Protein AF-0000000069990993 (afdb_homodimer)

Organism: NCBI:txid53407

InterPro domains:
  IPR009739 Lysozyme inhibitor LprI-like, N-terminal [PF07007] (26-127)

Radius of gyration: 29.16 Å; Cα contacts (8 Å, |Δi|>4): 240; chains: 2; bounding box: 141×64×55 Å

Structure (mmCIF, N/CA/C/O backbone):
data_AF-0000000069990993-model_v1
#
loop_
_entity.id
_entity.type
_entity.pdbx_description
1 polymer 'Lysozyme inhibitor LprI-like N-terminal domain-containing protein'
#
loop_
_atom_site.group_PDB
_atom_site.id
_atom_site.type_symbol
_atom_site.label_atom_id
_atom_site.label_alt_id
_atom_site.label_comp_id
_atom_site.label_asym_id
_atom_site.label_entity_id
_atom_site.label_seq_id
_atom_site.pdbx_PDB_ins_code
_atom_site.Cartn_x
_atom_site.Cartn_y
_atom_site.Cartn_z
_atom_site.occupancy
_atom_site.B_iso_or_equiv
_atom_site.auth_seq_id
_atom_site.auth_comp_id
_atom_site.auth_asym_id
_atom_site.auth_atom_id
_atom_site.pdbx_PDB_model_num
ATOM 1 N N . MET A 1 1 ? -77.688 -7.402 -25.281 1 32 1 MET A N 1
ATOM 2 C CA . MET A 1 1 ? -76.188 -7.5 -25.375 1 32 1 MET A CA 1
ATOM 3 C C . MET A 1 1 ? -75.562 -6.191 -24.953 1 32 1 MET A C 1
ATOM 5 O O . MET A 1 1 ? -75.438 -5.266 -25.766 1 32 1 MET A O 1
ATOM 9 N N . LYS A 1 2 ? -76 -5.684 -23.734 1 43.09 2 LYS A N 1
ATOM 10 C CA . LYS A 1 2 ? -75.5 -4.457 -23.109 1 43.09 2 LYS A CA 1
ATOM 11 C C . LYS A 1 2 ? -74 -4.48 -22.953 1 43.09 2 LYS A C 1
ATOM 13 O O . LYS A 1 2 ? -73.438 -5.453 -22.438 1 43.09 2 LYS A O 1
ATOM 18 N N . SER A 1 3 ? -73.25 -3.791 -23.844 1 41.78 3 SER A N 1
ATOM 19 C CA . SER A 1 3 ? -71.812 -3.607 -23.906 1 41.78 3 SER A CA 1
ATOM 20 C C . SER A 1 3 ? -71.25 -3.043 -22.594 1 41.78 3 SER A C 1
ATOM 22 O O . SER A 1 3 ? -71.688 -1.97 -22.156 1 41.78 3 SER A O 1
ATOM 24 N N . ILE A 1 4 ? -71 -3.895 -21.656 1 50.47 4 ILE A N 1
ATOM 25 C CA . ILE A 1 4 ? -70.312 -3.561 -20.422 1 50.47 4 ILE A CA 1
ATOM 26 C C . ILE A 1 4 ? -68.938 -2.961 -20.75 1 50.47 4 ILE A C 1
ATOM 28 O O . ILE A 1 4 ? -68.125 -3.609 -21.391 1 50.47 4 ILE A O 1
ATOM 32 N N . PHE A 1 5 ? -68.875 -1.659 -21 1 43.75 5 PHE A N 1
ATOM 33 C CA . PHE A 1 5 ? -67.562 -0.959 -21.125 1 43.75 5 PHE A CA 1
ATOM 34 C C . PHE A 1 5 ? -66.75 -1.102 -19.844 1 43.75 5 PHE A C 1
ATOM 36 O O . PHE A 1 5 ? -67.188 -0.671 -18.781 1 43.75 5 PHE A O 1
ATOM 43 N N . LEU A 1 6 ? -65.938 -2.146 -19.781 1 48.25 6 LEU A N 1
ATOM 44 C CA . LEU A 1 6 ? -65 -2.357 -18.719 1 48.25 6 LEU A CA 1
ATOM 45 C C . LEU A 1 6 ? -63.938 -1.24 -18.719 1 48.25 6 LEU A C 1
ATOM 47 O O . LEU A 1 6 ? -63.188 -1.069 -19.688 1 48.25 6 LEU A O 1
ATOM 51 N N . ALA A 1 7 ? -64.188 -0.148 -18.062 1 46.59 7 ALA A N 1
ATOM 52 C CA . ALA A 1 7 ? -63.219 0.895 -17.844 1 46.59 7 ALA A CA 1
ATOM 53 C C . ALA A 1 7 ? -62 0.341 -17.094 1 46.59 7 ALA A C 1
ATOM 55 O O . ALA A 1 7 ? -62.125 -0.115 -15.961 1 46.59 7 ALA A O 1
ATOM 56 N N . LEU A 1 8 ? -61.031 -0.194 -17.891 1 45.34 8 LEU A N 1
ATOM 57 C CA . LEU A 1 8 ? -59.719 -0.556 -17.359 1 45.34 8 LEU A CA 1
ATOM 58 C C . LEU A 1 8 ? -59.031 0.65 -16.719 1 45.34 8 LEU A C 1
ATOM 60 O O . LEU A 1 8 ? -58.719 1.626 -17.406 1 45.34 8 LEU A O 1
ATOM 64 N N . ALA A 1 9 ? -59.312 0.939 -15.445 1 48.34 9 ALA A N 1
ATOM 65 C CA . ALA A 1 9 ? -58.594 1.945 -14.68 1 48.34 9 ALA A CA 1
ATOM 66 C C . ALA A 1 9 ? -57.094 1.635 -14.656 1 48.34 9 ALA A C 1
ATOM 68 O O . ALA A 1 9 ? -56.656 0.602 -14.133 1 48.34 9 ALA A O 1
ATOM 69 N N . LEU A 1 10 ? -56.344 2.139 -15.641 1 46.56 10 LEU A N 1
ATOM 70 C CA . LEU A 1 10 ? -54.875 2.107 -15.633 1 46.56 10 LEU A CA 1
ATOM 71 C C . LEU A 1 10 ? -54.344 2.768 -14.375 1 46.56 10 LEU A C 1
ATOM 73 O O . LEU A 1 10 ? -54.469 3.982 -14.195 1 46.56 10 LEU A O 1
ATOM 77 N N . VAL A 1 11 ? -54.188 2.029 -13.242 1 49.88 11 VAL A N 1
ATOM 78 C CA . VAL A 1 11 ? -53.5 2.51 -12.055 1 49.88 11 VAL A CA 1
ATOM 79 C C . VAL A 1 11 ? -52.031 2.807 -12.398 1 49.88 11 VAL A C 1
ATOM 81 O O . VAL A 1 11 ? -51.281 1.903 -12.773 1 49.88 11 VAL A O 1
ATOM 84 N N . SER A 1 12 ? -51.75 4.039 -12.844 1 48.25 12 SER A N 1
ATOM 85 C CA . SER A 1 12 ? -50.375 4.496 -12.969 1 48.25 12 SER A CA 1
ATOM 86 C C . SER A 1 12 ? -49.625 4.34 -11.656 1 48.25 12 SER A C 1
ATOM 88 O O . SER A 1 12 ? -50 4.906 -10.641 1 48.25 12 SER A O 1
ATOM 90 N N . VAL A 1 13 ? -49 3.213 -11.297 1 51.97 13 VAL A N 1
ATOM 91 C CA . VAL A 1 13 ? -48.031 3.08 -10.227 1 51.97 13 VAL A CA 1
ATOM 92 C C . VAL A 1 13 ? -46.875 4.074 -10.43 1 51.97 13 VAL A C 1
ATOM 94 O O . VAL A 1 13 ? -46.125 3.949 -11.383 1 51.97 13 VAL A O 1
ATOM 97 N N . GLY A 1 14 ? -47.094 5.305 -10.125 1 41.53 14 GLY A N 1
ATOM 98 C CA . GLY A 1 14 ? -45.938 6.176 -10.062 1 41.53 14 GLY A CA 1
ATOM 99 C C . GLY A 1 14 ? -44.812 5.605 -9.234 1 41.53 14 GLY A C 1
ATOM 100 O O . GLY A 1 14 ? -44.938 5.426 -8.023 1 41.53 14 GLY A O 1
ATOM 101 N N . VAL A 1 15 ? -44 4.695 -9.766 1 48.81 15 VAL A N 1
ATOM 102 C CA . VAL A 1 15 ? -42.719 4.391 -9.125 1 48.81 15 VAL A CA 1
ATOM 103 C C . VAL A 1 15 ? -42.031 5.688 -8.711 1 48.81 15 VAL A C 1
ATOM 105 O O . VAL A 1 15 ? -41.656 6.496 -9.562 1 48.81 15 VAL A O 1
ATOM 108 N N . HIS A 1 16 ? -42.406 6.328 -7.691 1 44.97 16 HIS A N 1
ATOM 109 C CA . HIS A 1 16 ? -41.5 7.305 -7.113 1 44.97 16 HIS A CA 1
ATOM 110 C C . HIS A 1 16 ? -40.062 6.75 -7.039 1 44.97 16 HIS A C 1
ATOM 112 O O . HIS A 1 16 ? -39.812 5.809 -6.285 1 44.97 16 HIS A O 1
ATOM 118 N N . ALA A 1 17 ? -39.406 6.703 -8.086 1 41.16 17 ALA A N 1
ATOM 119 C CA . ALA A 1 17 ? -37.969 6.586 -7.848 1 41.16 17 ALA A CA 1
ATOM 120 C C . ALA A 1 17 ? -37.531 7.504 -6.711 1 41.16 17 ALA A C 1
ATOM 122 O O . ALA A 1 17 ? -37.656 8.727 -6.805 1 41.16 17 ALA A O 1
ATOM 123 N N . ALA A 1 18 ? -37.625 7.121 -5.496 1 41.78 18 ALA A N 1
ATOM 124 C CA . ALA A 1 18 ? -36.844 7.867 -4.527 1 41.78 18 ALA A CA 1
ATOM 125 C C . ALA A 1 18 ? -35.5 8.312 -5.141 1 41.78 18 ALA A C 1
ATOM 127 O O . ALA A 1 18 ? -34.75 7.488 -5.656 1 41.78 18 ALA A O 1
ATOM 128 N N . GLU A 1 19 ? -35.5 9.32 -5.867 1 41.31 19 GLU A N 1
ATOM 129 C CA . GLU A 1 19 ? -34.156 9.844 -6.043 1 41.31 19 GLU A CA 1
ATOM 130 C C . GLU A 1 19 ? -33.312 9.641 -4.789 1 41.31 19 GLU A C 1
ATOM 132 O O . GLU A 1 19 ? -33.656 10.125 -3.709 1 41.31 19 GLU A O 1
ATOM 137 N N . ASP A 1 20 ? -32.938 8.5 -4.449 1 42.41 20 ASP A N 1
ATOM 138 C CA . ASP A 1 20 ? -31.875 8.469 -3.451 1 42.41 20 ASP A CA 1
ATOM 139 C C . ASP A 1 20 ? -31.016 9.727 -3.514 1 42.41 20 ASP A C 1
ATOM 141 O O . ASP A 1 20 ? -30.109 9.828 -4.332 1 42.41 20 ASP A O 1
ATOM 145 N N . THR A 1 21 ? -31.562 10.859 -3.666 1 47.66 21 THR A N 1
ATOM 146 C CA . THR A 1 21 ? -30.812 12.102 -3.514 1 47.66 21 THR A CA 1
ATOM 147 C C . THR A 1 21 ? -29.75 11.969 -2.416 1 47.66 21 THR A C 1
ATOM 149 O O . THR A 1 21 ? -30.047 12.211 -1.242 1 47.66 21 THR A O 1
ATOM 152 N N . ASP A 1 22 ? -29.125 10.875 -2.25 1 52.06 22 ASP A N 1
ATOM 153 C CA . ASP A 1 22 ? -28.078 10.75 -1.229 1 52.06 22 ASP A CA 1
ATOM 154 C C . ASP A 1 22 ? -27.281 12.039 -1.101 1 52.06 22 ASP A C 1
ATOM 156 O O . ASP A 1 22 ? -26.516 12.398 -2.008 1 52.06 22 ASP A O 1
ATOM 160 N N . ASN A 1 23 ? -27.766 13.094 -0.64 1 65.38 23 ASN A N 1
ATOM 161 C CA . ASN A 1 23 ? -27.156 14.359 -0.254 1 65.38 23 ASN A CA 1
ATOM 162 C C . ASN A 1 23 ? -25.781 14.148 0.384 1 65.38 23 ASN A C 1
ATOM 164 O O . ASN A 1 23 ? -25.688 13.695 1.527 1 65.38 23 ASN A O 1
ATOM 168 N N . SER A 1 24 ? -24.688 13.875 -0.41 1 85.06 24 SER A N 1
ATOM 169 C CA . SER A 1 24 ? -23.312 13.766 0.09 1 85.06 24 SER A CA 1
ATOM 170 C C . SER A 1 24 ? -22.859 15.078 0.708 1 85.06 24 SER A C 1
ATOM 172 O O . SER A 1 24 ? -23.25 16.156 0.259 1 85.06 24 SER A O 1
ATOM 174 N N . PRO A 1 25 ? -22.344 15 1.957 1 88.69 25 PRO A N 1
ATOM 175 C CA . PRO A 1 25 ? -21.719 16.219 2.502 1 88.69 25 PRO A CA 1
ATOM 176 C C . PRO A 1 25 ? -20.734 16.859 1.533 1 88.69 25 PRO A C 1
ATOM 178 O O . PRO A 1 25 ? -20.234 17.953 1.8 1 88.69 25 PRO A O 1
ATOM 181 N N . CYS A 1 26 ? -20.703 16.25 0.468 1 91.69 26 CYS A N 1
ATOM 182 C CA . CYS A 1 26 ? -19.703 16.766 -0.451 1 91.69 26 CYS A CA 1
ATOM 183 C C . CYS A 1 26 ? -20.328 17.672 -1.506 1 91.69 26 CYS A C 1
ATOM 185 O O . CYS A 1 26 ? -19.625 18.266 -2.318 1 91.69 26 CYS A O 1
ATOM 187 N N . ASP A 1 27 ? -21.625 17.719 -1.639 1 85.69 27 ASP A N 1
ATOM 188 C CA . ASP A 1 27 ? -22.391 18.438 -2.648 1 85.69 27 ASP A CA 1
ATOM 189 C C . ASP A 1 27 ? -22.328 19.938 -2.408 1 85.69 27 ASP A C 1
ATOM 191 O O . ASP A 1 27 ? -22.547 20.734 -3.328 1 85.69 27 ASP A O 1
ATOM 195 N N . ALA A 1 28 ? -21.5 20.703 -1.855 1 81.88 28 ALA A N 1
ATOM 196 C CA . ALA A 1 28 ? -21.422 22.156 -1.681 1 81.88 28 ALA A CA 1
ATOM 197 C C . ALA A 1 28 ? -20.406 22.516 -0.603 1 81.88 28 ALA A C 1
ATOM 199 O O . ALA A 1 28 ? -20.734 23.219 0.359 1 81.88 28 ALA A O 1
ATOM 200 N N . VAL A 1 29 ? -19.156 22.125 -0.817 1 85.88 29 VAL A N 1
ATOM 201 C CA . VAL A 1 29 ? -18.094 22.406 0.148 1 85.88 29 VAL A CA 1
ATOM 202 C C . VAL A 1 29 ? -17.625 23.859 -0.003 1 85.88 29 VAL A C 1
ATOM 204 O O . VAL A 1 29 ? -17.172 24.266 -1.077 1 85.88 29 VAL A O 1
ATOM 207 N N . ALA A 1 30 ? -17.844 24.609 1.075 1 88 30 ALA A N 1
ATOM 208 C CA . ALA A 1 30 ? -17.562 26.031 0.967 1 88 30 ALA A CA 1
ATOM 209 C C . ALA A 1 30 ? -16.547 26.484 2.023 1 88 30 ALA A C 1
ATOM 211 O O . ALA A 1 30 ? -16.016 27.578 1.951 1 88 30 ALA A O 1
ATOM 212 N N . ASP A 1 31 ? -16.312 25.672 3.068 1 89.62 31 ASP A N 1
ATOM 213 C CA . ASP A 1 31 ? -15.375 26.031 4.125 1 89.62 31 ASP A CA 1
ATOM 214 C C . ASP A 1 31 ? -14.641 24.812 4.652 1 89.62 31 ASP A C 1
ATOM 216 O O . ASP A 1 31 ? -14.875 23.688 4.188 1 89.62 31 ASP A O 1
ATOM 220 N N . ASP A 1 32 ? -13.719 25.031 5.602 1 90.56 32 ASP A N 1
ATOM 221 C CA . ASP A 1 32 ? -12.852 23.969 6.098 1 90.56 32 ASP A CA 1
ATOM 222 C C . ASP A 1 32 ? -13.656 22.891 6.824 1 90.56 32 ASP A C 1
ATOM 224 O O . ASP A 1 32 ? -13.32 21.719 6.758 1 90.56 32 ASP A O 1
ATOM 228 N N . GLN A 1 33 ? -14.672 23.391 7.492 1 93.12 33 GLN A N 1
ATOM 229 C CA . GLN A 1 33 ? -15.492 22.422 8.211 1 93.12 33 GLN A CA 1
ATOM 230 C C . GLN A 1 33 ? -16.234 21.5 7.242 1 93.12 33 GLN A C 1
ATOM 232 O O . GLN A 1 33 ? -16.312 20.297 7.453 1 93.12 33 GLN A O 1
ATOM 237 N N . GLN A 1 34 ? -16.719 22.047 6.227 1 93.19 34 GLN A N 1
ATOM 238 C CA . GLN A 1 34 ? -17.391 21.266 5.211 1 93.19 34 GLN A CA 1
ATOM 239 C C . GLN A 1 34 ? -16.422 20.344 4.473 1 93.19 34 GLN A C 1
ATOM 241 O O . GLN A 1 34 ? -16.75 19.219 4.129 1 93.19 34 GLN A O 1
ATOM 246 N N . THR A 1 35 ? -15.234 20.812 4.281 1 96.56 35 THR A N 1
ATOM 247 C CA . THR A 1 35 ? -14.188 20 3.662 1 96.56 35 THR A CA 1
ATOM 248 C C . THR A 1 35 ? -13.859 18.797 4.527 1 96.56 35 THR A C 1
ATOM 250 O O . THR A 1 35 ? -13.742 17.672 4.02 1 96.56 35 THR A O 1
ATOM 253 N N . LEU A 1 36 ? -13.82 19.031 5.797 1 97.06 36 LEU A N 1
ATOM 254 C CA . LEU A 1 36 ? -13.547 17.953 6.727 1 97.06 36 LEU A CA 1
ATOM 255 C C . LEU A 1 36 ? -14.672 16.922 6.703 1 97.06 36 LEU A C 1
ATOM 257 O O . LEU A 1 36 ? -14.414 15.711 6.684 1 97.06 36 LEU A O 1
ATOM 261 N N . GLU A 1 37 ? -15.859 17.406 6.668 1 96.12 37 GLU A N 1
ATOM 262 C CA . GLU A 1 37 ? -17 16.516 6.621 1 96.12 37 GLU A CA 1
ATOM 263 C C . GLU A 1 37 ? -17 15.68 5.34 1 96.12 37 GLU A C 1
ATOM 265 O O . GLU A 1 37 ? -17.312 14.484 5.363 1 96.12 37 GLU A O 1
ATOM 270 N N . CYS A 1 38 ? -16.688 16.312 4.328 1 97.88 38 CYS A N 1
ATOM 271 C CA . CYS A 1 38 ? -16.609 15.617 3.051 1 97.88 38 CYS A CA 1
ATOM 272 C C . CYS A 1 38 ? -15.484 14.586 3.062 1 97.88 38 CYS A C 1
ATOM 274 O O . CYS A 1 38 ? -15.672 13.445 2.633 1 97.88 38 CYS A O 1
ATOM 276 N N . ALA A 1 39 ? -14.328 14.938 3.555 1 97.69 39 ALA A N 1
ATOM 277 C CA . ALA A 1 39 ? -13.203 14.008 3.643 1 97.69 39 ALA A CA 1
ATOM 278 C C . ALA A 1 39 ? -13.555 12.797 4.508 1 97.69 39 ALA A C 1
ATOM 280 O O . ALA A 1 39 ? -13.203 11.664 4.172 1 97.69 39 ALA A O 1
ATOM 281 N N . THR A 1 40 ? -14.234 13.031 5.574 1 98.12 40 THR A N 1
ATOM 282 C CA . THR A 1 40 ? -14.664 11.961 6.465 1 98.12 40 THR A CA 1
ATOM 283 C C . THR A 1 40 ? -15.648 11.031 5.758 1 98.12 40 THR A C 1
ATOM 285 O O . THR A 1 40 ? -15.531 9.805 5.855 1 98.12 40 THR A O 1
ATOM 288 N N . TYR A 1 41 ? -16.531 11.633 5.051 1 97.88 41 TYR A N 1
ATOM 289 C CA . TYR A 1 41 ? -17.516 10.859 4.293 1 97.88 41 TYR A CA 1
ATOM 290 C C . TYR A 1 41 ? -16.844 9.977 3.262 1 97.88 41 TYR A C 1
ATOM 292 O O . TYR A 1 41 ? -17.141 8.781 3.16 1 97.88 41 TYR A O 1
ATOM 300 N N . ASN A 1 42 ? -15.938 10.531 2.529 1 98.12 42 ASN A N 1
ATOM 301 C CA . ASN A 1 42 ? -15.211 9.781 1.511 1 98.12 42 ASN A CA 1
ATOM 302 C C . ASN A 1 42 ? -14.398 8.641 2.123 1 98.12 42 ASN A C 1
ATOM 304 O O . ASN A 1 42 ? -14.359 7.543 1.572 1 98.12 42 ASN A O 1
ATOM 308 N N . LYS A 1 43 ? -13.773 8.922 3.225 1 98.75 43 LYS A N 1
ATOM 309 C CA . LYS A 1 43 ? -13.023 7.891 3.934 1 98.75 43 LYS A CA 1
ATOM 310 C C . LYS A 1 43 ? -13.93 6.742 4.359 1 98.75 43 LYS A C 1
ATOM 312 O O . LYS A 1 43 ? -13.617 5.574 4.125 1 98.75 43 LYS A O 1
ATOM 317 N N . ASN A 1 44 ? -15.031 7.086 4.953 1 98.69 44 ASN A N 1
ATOM 318 C CA . ASN A 1 44 ? -15.969 6.059 5.395 1 98.69 44 ASN A CA 1
ATOM 319 C C . ASN A 1 44 ? -16.516 5.25 4.215 1 98.69 44 ASN A C 1
ATOM 321 O O . ASN A 1 44 ? -16.672 4.035 4.312 1 98.69 44 ASN A O 1
ATOM 325 N N . THR A 1 45 ? -16.828 5.918 3.133 1 98.5 45 THR A N 1
ATOM 326 C CA . THR A 1 45 ? -17.328 5.266 1.928 1 98.5 45 THR A CA 1
ATOM 327 C C . THR A 1 45 ? -16.281 4.312 1.354 1 98.5 45 THR A C 1
ATOM 329 O O . THR A 1 45 ? -16.594 3.168 1.022 1 98.5 45 THR A O 1
ATOM 332 N N . ALA A 1 46 ? -15.078 4.75 1.269 1 98.75 46 ALA A N 1
ATOM 333 C CA . ALA A 1 46 ? -13.992 3.924 0.757 1 98.75 46 ALA A CA 1
ATOM 334 C C . ALA A 1 46 ? -13.75 2.715 1.655 1 98.75 46 ALA A C 1
ATOM 336 O O . ALA A 1 46 ? -13.484 1.614 1.167 1 98.75 46 ALA A O 1
ATOM 337 N N . ASP A 1 47 ? -13.852 2.938 2.939 1 98.81 47 ASP A N 1
ATOM 338 C CA . ASP A 1 47 ? -13.656 1.843 3.885 1 98.81 47 ASP A CA 1
ATOM 339 C C . ASP A 1 47 ? -14.742 0.786 3.736 1 98.81 47 ASP A C 1
ATOM 341 O O . ASP A 1 47 ? -14.469 -0.413 3.812 1 98.81 47 ASP A O 1
ATOM 345 N N . GLN A 1 48 ? -15.93 1.264 3.568 1 98.69 48 GLN A N 1
ATOM 346 C CA . GLN A 1 48 ? -17.016 0.317 3.375 1 98.69 48 GLN A CA 1
ATOM 347 C C . GLN A 1 48 ? -16.844 -0.47 2.08 1 98.69 48 GLN A C 1
ATOM 349 O O . GLN A 1 48 ? -17.047 -1.687 2.053 1 98.69 48 GLN A O 1
ATOM 354 N N . LEU A 1 49 ? -16.531 0.246 1.037 1 98.62 49 LEU A N 1
ATOM 355 C CA . LEU A 1 49 ? -16.281 -0.429 -0.232 1 98.62 49 LEU A CA 1
ATOM 356 C C . LEU A 1 49 ? -15.164 -1.458 -0.09 1 98.62 49 LEU A C 1
ATOM 358 O O . LEU A 1 49 ? -15.258 -2.562 -0.631 1 98.62 49 LEU A O 1
ATOM 362 N N . LEU A 1 50 ? -14.117 -1.169 0.593 1 98.88 50 LEU A N 1
ATOM 363 C CA . LEU A 1 50 ? -13 -2.08 0.831 1 98.88 50 LEU A CA 1
ATOM 364 C C . LEU A 1 50 ? -13.469 -3.32 1.588 1 98.88 50 LEU A C 1
ATOM 366 O O . LEU A 1 50 ? -13.102 -4.445 1.229 1 98.88 50 LEU A O 1
ATOM 370 N N . LYS A 1 51 ? -14.227 -3.051 2.615 1 98.75 51 LYS A N 1
ATOM 371 C CA . LYS A 1 51 ? -14.766 -4.168 3.385 1 98.75 51 LYS A CA 1
ATOM 372 C C . LYS A 1 51 ? -15.602 -5.09 2.504 1 98.75 51 LYS A C 1
ATOM 374 O O . LYS A 1 51 ? -15.469 -6.316 2.574 1 98.75 51 LYS A O 1
ATOM 379 N N . ASP A 1 52 ? -16.438 -4.539 1.674 1 98.62 52 ASP A N 1
ATOM 380 C CA . ASP A 1 52 ? -17.297 -5.312 0.773 1 98.62 52 ASP A CA 1
ATOM 381 C C . ASP A 1 52 ? -16.453 -6.09 -0.24 1 98.62 52 ASP A C 1
ATOM 383 O O . ASP A 1 52 ? -16.734 -7.258 -0.519 1 98.62 52 ASP A O 1
ATOM 387 N N . ASN A 1 53 ? -15.5 -5.414 -0.775 1 98.62 53 ASN A N 1
ATOM 388 C CA . ASN A 1 53 ? -14.641 -6.059 -1.767 1 98.62 53 ASN A CA 1
ATOM 389 C C . ASN A 1 53 ? -13.82 -7.188 -1.149 1 98.62 53 ASN A C 1
ATOM 391 O O . ASN A 1 53 ? -13.562 -8.203 -1.801 1 98.62 53 ASN A O 1
ATOM 395 N N . PHE A 1 54 ? -13.375 -7.039 0.046 1 98.88 54 PHE A N 1
ATOM 396 C CA . PHE A 1 54 ? -12.641 -8.102 0.724 1 98.88 54 PHE A CA 1
ATOM 397 C C . PHE A 1 54 ? -13.547 -9.312 0.962 1 98.88 54 PHE A C 1
ATOM 399 O O . PHE A 1 54 ? -13.133 -10.453 0.741 1 98.88 54 PHE A O 1
ATOM 406 N N . GLN A 1 55 ? -14.75 -9.008 1.409 1 98.69 55 GLN A N 1
ATOM 407 C CA . GLN A 1 55 ? -15.711 -10.094 1.593 1 98.69 55 GLN A CA 1
ATOM 408 C C . GLN A 1 55 ? -15.984 -10.812 0.275 1 98.69 55 GLN A C 1
ATOM 410 O O . GLN A 1 55 ? -16.094 -12.039 0.241 1 98.69 55 GLN A O 1
ATOM 415 N N . ALA A 1 56 ? -16.219 -10.062 -0.789 1 98.31 56 ALA A N 1
ATOM 416 C CA . ALA A 1 56 ? -16.438 -10.656 -2.105 1 98.31 56 ALA A CA 1
ATOM 417 C C . ALA A 1 56 ? -15.273 -11.555 -2.5 1 98.31 56 ALA A C 1
ATOM 419 O O . ALA A 1 56 ? -15.477 -12.617 -3.102 1 98.31 56 ALA A O 1
ATOM 420 N N . LEU A 1 57 ? -14.047 -11.156 -2.178 1 98.56 57 LEU A N 1
ATOM 421 C CA . LEU A 1 57 ? -12.859 -11.961 -2.445 1 98.56 57 LEU A CA 1
ATOM 422 C C . LEU A 1 57 ? -12.906 -13.266 -1.657 1 98.56 57 LEU A C 1
ATOM 424 O O . LEU A 1 57 ? -12.633 -14.336 -2.205 1 98.56 57 LEU A O 1
ATOM 428 N N . LEU A 1 58 ? -13.25 -13.203 -0.386 1 98.5 58 LEU A N 1
ATOM 429 C CA . LEU A 1 58 ? -13.352 -14.406 0.435 1 98.5 58 LEU A CA 1
ATOM 430 C C . LEU A 1 58 ? -14.414 -15.344 -0.113 1 98.5 58 LEU A C 1
ATOM 432 O O . LEU A 1 58 ? -14.227 -16.562 -0.13 1 98.5 58 LEU A O 1
ATOM 436 N N . ASP A 1 59 ? -15.523 -14.789 -0.607 1 97.88 59 ASP A N 1
ATOM 437 C CA . ASP A 1 59 ? -16.578 -15.594 -1.201 1 97.88 59 ASP A CA 1
ATOM 438 C C . ASP A 1 59 ? -16.109 -16.281 -2.482 1 97.88 59 ASP A C 1
ATOM 440 O O . ASP A 1 59 ? -16.453 -17.438 -2.746 1 97.88 59 ASP A O 1
ATOM 444 N N . ARG A 1 60 ? -15.367 -15.539 -3.262 1 96.75 60 ARG A N 1
ATOM 445 C CA . ARG A 1 60 ? -14.805 -16.125 -4.477 1 96.75 60 ARG A CA 1
ATOM 446 C C . ARG A 1 60 ? -13.898 -17.312 -4.145 1 96.75 60 ARG A C 1
ATOM 448 O O . ARG A 1 60 ? -13.977 -18.344 -4.793 1 96.75 60 ARG A O 1
ATOM 455 N N . VAL A 1 61 ? -13.023 -17.203 -3.139 1 97.75 61 VAL A N 1
ATOM 456 C CA . VAL A 1 61 ? -12.133 -18.281 -2.703 1 97.75 61 VAL A CA 1
ATOM 457 C C . VAL A 1 61 ? -12.953 -19.484 -2.262 1 97.75 61 VAL A C 1
ATOM 459 O O . VAL A 1 61 ? -12.656 -20.609 -2.643 1 97.75 61 VAL A O 1
ATOM 462 N N . THR A 1 62 ? -14 -19.203 -1.49 1 97.5 62 THR A N 1
ATOM 463 C CA . THR A 1 62 ? -14.867 -20.281 -1.018 1 97.5 62 THR A CA 1
ATOM 464 C C . THR A 1 62 ? -15.477 -21.047 -2.191 1 97.5 62 THR A C 1
ATOM 466 O O . THR A 1 62 ? -15.492 -22.281 -2.193 1 97.5 62 THR A O 1
ATOM 469 N N . SER A 1 63 ? -15.883 -20.312 -3.188 1 96.62 63 SER A N 1
ATOM 470 C CA . SER A 1 63 ? -16.516 -20.922 -4.352 1 96.62 63 SER A CA 1
ATOM 471 C C . SER A 1 63 ? -15.5 -21.688 -5.191 1 96.62 63 SER A C 1
ATOM 473 O O . SER A 1 63 ? -15.75 -22.828 -5.586 1 96.62 63 SER A O 1
ATOM 475 N N . GLN A 1 64 ? -14.406 -21.109 -5.441 1 95.44 64 GLN A N 1
ATOM 476 C CA . GLN A 1 64 ? -13.398 -21.672 -6.336 1 95.44 64 GLN A CA 1
ATOM 477 C C . GLN A 1 64 ? -12.734 -22.891 -5.723 1 95.44 64 GLN A C 1
ATOM 479 O O . GLN A 1 64 ? -12.281 -23.797 -6.438 1 95.44 64 GLN A O 1
ATOM 484 N N . TYR A 1 65 ? -12.688 -22.906 -4.418 1 96.19 65 TYR A N 1
ATOM 485 C CA . TYR A 1 65 ? -11.969 -23.984 -3.75 1 96.19 65 TYR A CA 1
ATOM 486 C C . TYR A 1 65 ? -12.922 -24.859 -2.934 1 96.19 65 TYR A C 1
ATOM 488 O O . TYR A 1 65 ? -12.516 -25.484 -1.952 1 96.19 65 TYR A O 1
ATOM 496 N N . ALA A 1 66 ? -14.164 -24.844 -3.256 1 95.25 66 ALA A N 1
ATOM 497 C CA . ALA A 1 66 ? -15.211 -25.562 -2.527 1 95.25 66 ALA A CA 1
ATOM 498 C C . ALA A 1 66 ? -14.844 -27.031 -2.332 1 95.25 66 ALA A C 1
ATOM 500 O O . ALA A 1 66 ? -15.133 -27.609 -1.286 1 95.25 66 ALA A O 1
ATOM 501 N N . SER A 1 67 ? -14.164 -27.688 -3.279 1 97.06 67 SER A N 1
ATOM 502 C CA . SER A 1 67 ? -13.828 -29.109 -3.219 1 97.06 67 SER A CA 1
ATOM 503 C C . SER A 1 67 ? -12.43 -29.328 -2.65 1 97.06 67 SER A C 1
ATOM 505 O O . SER A 1 67 ? -11.977 -30.469 -2.52 1 97.06 67 SER A O 1
ATOM 507 N N . LYS A 1 68 ? -11.672 -28.312 -2.365 1 96.75 68 LYS A N 1
ATOM 508 C CA . LYS A 1 68 ? -10.32 -28.328 -1.813 1 96.75 68 LYS A CA 1
ATOM 509 C C . LYS A 1 68 ? -10.258 -27.578 -0.491 1 96.75 68 LYS A C 1
ATOM 511 O O . LYS A 1 68 ? -9.578 -26.547 -0.389 1 96.75 68 LYS A O 1
ATOM 516 N N . LYS A 1 69 ? -10.797 -28.141 0.5 1 96.75 69 LYS A N 1
ATOM 517 C CA . LYS A 1 69 ? -11.062 -27.453 1.766 1 96.75 69 LYS A CA 1
ATOM 518 C C . LYS A 1 69 ? -9.773 -27 2.434 1 96.75 69 LYS A C 1
ATOM 520 O O . LYS A 1 69 ? -9.727 -25.922 3.027 1 96.75 69 LYS A O 1
ATOM 525 N N . ALA A 1 70 ? -8.719 -27.75 2.35 1 97.25 70 ALA A N 1
ATOM 526 C CA . ALA A 1 70 ? -7.445 -27.391 2.967 1 97.25 70 ALA A CA 1
ATOM 527 C C . ALA A 1 70 ? -6.852 -26.156 2.311 1 97.25 70 ALA A C 1
ATOM 529 O O . ALA A 1 70 ? -6.387 -25.234 3 1 97.25 70 ALA A O 1
ATOM 530 N N . GLU A 1 71 ? -6.867 -26.078 0.96 1 96.69 71 GLU A N 1
ATOM 531 C CA . GLU A 1 71 ? -6.375 -24.922 0.226 1 96.69 71 GLU A CA 1
ATOM 532 C C . GLU A 1 71 ? -7.238 -23.688 0.495 1 96.69 71 GLU A C 1
ATOM 534 O O . GLU A 1 71 ? -6.719 -22.578 0.657 1 96.69 71 GLU A O 1
ATOM 539 N N . GLN A 1 72 ? -8.516 -23.922 0.509 1 97.62 72 GLN A N 1
ATOM 540 C CA . GLN A 1 72 ? -9.445 -22.844 0.816 1 97.62 72 GLN A CA 1
ATOM 541 C C . GLN A 1 72 ? -9.109 -22.203 2.156 1 97.62 72 GLN A C 1
ATOM 543 O O . GLN A 1 72 ? -9.016 -20.969 2.254 1 97.62 72 GLN A O 1
ATOM 548 N N . THR A 1 73 ? -8.93 -23.062 3.16 1 98.25 73 THR A N 1
ATOM 549 C CA . THR A 1 73 ? -8.633 -22.578 4.508 1 98.25 73 THR A CA 1
ATOM 550 C C . THR A 1 73 ? -7.305 -21.828 4.535 1 98.25 73 THR A C 1
ATOM 552 O O . THR A 1 73 ? -7.203 -20.766 5.148 1 98.25 73 THR A O 1
ATOM 555 N N . ASP A 1 74 ? -6.352 -22.359 3.861 1 98.06 74 ASP A N 1
ATOM 556 C CA . ASP A 1 74 ? -5.023 -21.75 3.834 1 98.06 74 ASP A CA 1
ATOM 557 C C . ASP A 1 74 ? -5.059 -20.391 3.154 1 98.06 74 ASP A C 1
ATOM 559 O O . ASP A 1 74 ? -4.555 -19.406 3.701 1 98.06 74 ASP A O 1
ATOM 563 N N . ILE A 1 75 ? -5.652 -20.312 1.971 1 98.06 75 ILE A N 1
ATOM 564 C CA . ILE A 1 75 ? -5.707 -19.078 1.209 1 98.06 75 ILE A CA 1
ATOM 565 C C . ILE A 1 75 ? -6.488 -18.031 1.993 1 98.06 75 ILE A C 1
ATOM 567 O O . ILE A 1 75 ? -6.074 -16.859 2.068 1 98.06 75 ILE A O 1
ATOM 571 N N . THR A 1 76 ? -7.598 -18.453 2.6 1 98.56 76 THR A N 1
ATOM 572 C CA . THR A 1 76 ? -8.406 -17.531 3.395 1 98.56 76 THR A CA 1
ATOM 573 C C . THR A 1 76 ? -7.598 -16.969 4.555 1 98.56 76 THR A C 1
ATOM 575 O O . THR A 1 76 ? -7.621 -15.758 4.801 1 98.56 76 THR A O 1
ATOM 578 N N . ALA A 1 77 ? -6.863 -17.797 5.266 1 98.75 77 ALA A N 1
ATOM 579 C CA . ALA A 1 77 ? -6.035 -17.344 6.383 1 98.75 77 ALA A CA 1
ATOM 580 C C . ALA A 1 77 ? -4.973 -16.359 5.922 1 98.75 77 ALA A C 1
ATOM 582 O O . ALA A 1 77 ? -4.703 -15.359 6.602 1 98.75 77 ALA A O 1
ATOM 583 N N . ARG A 1 78 ? -4.363 -16.656 4.793 1 98.62 78 ARG A N 1
ATOM 584 C CA . ARG A 1 78 ? -3.344 -15.766 4.242 1 98.62 78 ARG A CA 1
ATOM 585 C C . ARG A 1 78 ? -3.941 -14.414 3.861 1 98.62 78 ARG A C 1
ATOM 587 O O . ARG A 1 78 ? -3.322 -13.375 4.086 1 98.62 78 ARG A O 1
ATOM 594 N N . LEU A 1 79 ? -5.137 -14.445 3.227 1 98.81 79 LEU A N 1
ATOM 595 C CA . LEU A 1 79 ? -5.82 -13.211 2.863 1 98.81 79 LEU A CA 1
ATOM 596 C C . LEU A 1 79 ? -6.141 -12.383 4.102 1 98.81 79 LEU A C 1
ATOM 598 O O . LEU A 1 79 ? -5.945 -11.164 4.109 1 98.81 79 LEU A O 1
ATOM 602 N N . GLN A 1 80 ? -6.602 -13.031 5.145 1 98.88 80 GLN A N 1
ATOM 603 C CA . GLN A 1 80 ? -6.961 -12.328 6.371 1 98.88 80 GLN A CA 1
ATOM 604 C C . GLN A 1 80 ? -5.73 -11.711 7.031 1 98.88 80 GLN A C 1
ATOM 606 O O . GLN A 1 80 ? -5.77 -10.562 7.477 1 98.88 80 GLN A O 1
ATOM 611 N N . LYS A 1 81 ? -4.668 -12.453 7.09 1 98.88 81 LYS A N 1
ATOM 612 C CA . LYS A 1 81 ? -3.424 -11.938 7.648 1 98.88 81 LYS A CA 1
ATOM 613 C C . LYS A 1 81 ? -2.898 -10.766 6.828 1 98.88 81 LYS A C 1
ATOM 615 O O 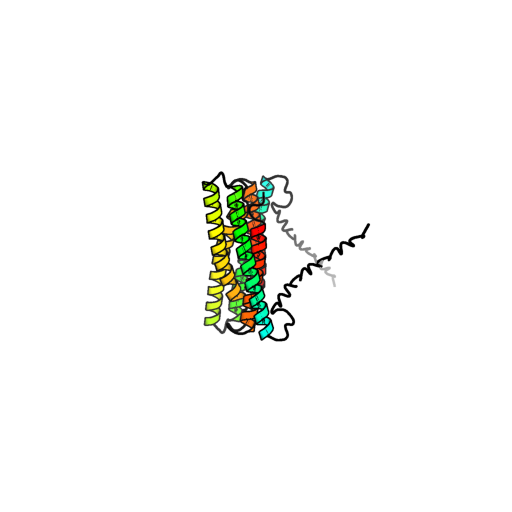. LYS A 1 81 ? -2.475 -9.75 7.387 1 98.88 81 LYS A O 1
ATOM 620 N N . ALA A 1 82 ? -2.934 -10.867 5.492 1 98.88 82 ALA A N 1
ATOM 621 C CA . ALA A 1 82 ? -2.482 -9.789 4.613 1 98.88 82 ALA A CA 1
ATOM 622 C C . ALA A 1 82 ? -3.32 -8.531 4.812 1 98.88 82 ALA A C 1
ATOM 624 O O . ALA A 1 82 ? -2.787 -7.422 4.84 1 98.88 82 ALA A O 1
ATOM 625 N N . GLN A 1 83 ? -4.598 -8.734 4.957 1 98.94 83 GLN A N 1
ATOM 626 C CA . GLN A 1 83 ? -5.488 -7.598 5.156 1 98.94 83 GLN A CA 1
ATOM 627 C C . GLN A 1 83 ? -5.191 -6.891 6.473 1 98.94 83 GLN A C 1
ATOM 629 O O . GLN A 1 83 ? -5.215 -5.66 6.543 1 98.94 83 GLN A O 1
ATOM 634 N N . GLN A 1 84 ? -4.918 -7.648 7.488 1 98.88 84 GLN A N 1
ATOM 635 C CA . GLN A 1 84 ? -4.594 -7.082 8.789 1 98.88 84 GLN A CA 1
ATOM 636 C C . GLN A 1 84 ? -3.293 -6.285 8.734 1 98.88 84 GLN A C 1
ATOM 638 O O . GLN A 1 84 ? -3.225 -5.16 9.242 1 98.88 84 GLN A O 1
ATOM 643 N N . LEU A 1 85 ? -2.283 -6.875 8.164 1 98.88 85 LEU A N 1
ATOM 644 C CA . LEU A 1 85 ? -1.005 -6.188 8.023 1 98.88 85 LEU A CA 1
ATOM 645 C C . LEU A 1 85 ? -1.16 -4.918 7.195 1 98.88 85 LEU A C 1
ATOM 647 O O . LEU A 1 85 ? -0.566 -3.885 7.516 1 98.88 85 LEU A O 1
ATOM 651 N N . TRP A 1 86 ? -1.961 -4.992 6.16 1 98.94 86 TRP A N 1
ATOM 652 C CA . TRP A 1 86 ? -2.191 -3.83 5.309 1 98.94 86 TRP A CA 1
ATOM 653 C C . TRP A 1 86 ? -2.877 -2.713 6.09 1 98.94 86 TRP A C 1
ATOM 655 O O . TRP A 1 86 ? -2.5 -1.545 5.973 1 98.94 86 TRP A O 1
ATOM 665 N N . THR A 1 87 ? -3.869 -3.098 6.871 1 98.94 87 THR A N 1
ATOM 666 C CA . THR A 1 87 ? -4.594 -2.102 7.652 1 98.94 87 THR A CA 1
ATOM 667 C C . THR A 1 87 ? -3.65 -1.368 8.602 1 98.94 87 THR A C 1
ATOM 669 O O . THR A 1 87 ? -3.699 -0.142 8.711 1 98.94 87 THR A O 1
ATOM 672 N N . GLN A 1 88 ? -2.783 -2.117 9.258 1 98.88 88 GLN A N 1
ATOM 673 C CA . GLN A 1 88 ? -1.8 -1.521 10.156 1 98.88 88 GLN A CA 1
ATOM 674 C C . GLN A 1 88 ? -0.845 -0.605 9.398 1 98.88 88 GLN A C 1
ATOM 676 O O . GLN A 1 88 ? -0.493 0.472 9.883 1 98.88 88 GLN A O 1
ATOM 681 N N . SER A 1 89 ? -0.449 -1.022 8.234 1 98.88 89 SER A N 1
ATOM 682 C CA . SER A 1 89 ? 0.454 -0.232 7.406 1 98.88 89 SER A CA 1
ATOM 683 C C . SER A 1 89 ? -0.212 1.058 6.938 1 98.88 89 SER A C 1
ATOM 685 O O . SER A 1 89 ? 0.387 2.133 7.008 1 98.88 89 SER A O 1
ATOM 687 N N . ARG A 1 90 ? -1.459 0.995 6.445 1 98.94 90 ARG A N 1
ATOM 688 C CA . ARG A 1 90 ? -2.209 2.17 6.016 1 98.94 90 ARG A CA 1
ATOM 689 C C . ARG A 1 90 ? -2.305 3.201 7.137 1 98.94 90 ARG A C 1
ATOM 691 O O . ARG A 1 90 ? -2.061 4.391 6.914 1 98.94 90 ARG A O 1
ATOM 698 N N . ASP A 1 91 ? -2.689 2.678 8.32 1 98.88 91 ASP A N 1
ATOM 699 C CA . ASP A 1 91 ? -2.893 3.594 9.438 1 98.88 91 ASP A CA 1
ATOM 700 C C . ASP A 1 91 ? -1.584 4.273 9.836 1 98.88 91 ASP A C 1
ATOM 702 O O . ASP A 1 91 ? -1.564 5.473 10.133 1 98.88 91 ASP A O 1
ATOM 706 N N . ALA A 1 92 ? -0.503 3.516 9.859 1 98.88 92 ALA A N 1
ATOM 707 C CA . ALA A 1 92 ? 0.798 4.086 10.195 1 98.88 92 ALA A CA 1
ATOM 708 C C . ALA A 1 92 ? 1.232 5.117 9.156 1 98.88 92 ALA A C 1
ATOM 710 O O . ALA A 1 92 ? 1.733 6.188 9.508 1 98.88 92 ALA A O 1
ATOM 711 N N . ASP A 1 93 ? 1.079 4.828 7.879 1 98.81 93 ASP A N 1
ATOM 712 C CA . ASP A 1 93 ? 1.43 5.734 6.789 1 98.81 93 ASP A CA 1
ATOM 713 C C . ASP A 1 93 ? 0.613 7.023 6.863 1 98.81 93 ASP A C 1
ATOM 715 O O . ASP A 1 93 ? 1.163 8.117 6.746 1 98.81 93 ASP A O 1
ATOM 719 N N . CYS A 1 94 ? -0.681 6.852 7.066 1 98.88 94 CYS A N 1
ATOM 720 C CA . CYS A 1 94 ? -1.557 8.008 6.945 1 98.88 94 CYS A CA 1
ATOM 721 C C . CYS A 1 94 ? -1.482 8.883 8.195 1 98.88 94 CYS A C 1
ATO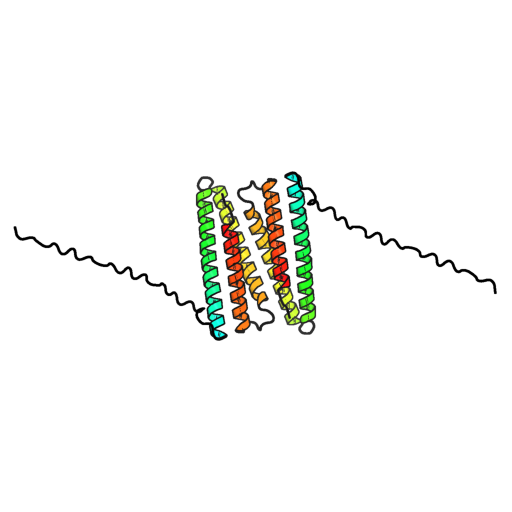M 723 O O . CYS A 1 94 ? -1.888 10.047 8.172 1 98.88 94 CYS A O 1
ATOM 725 N N . ALA A 1 95 ? -0.933 8.352 9.305 1 98.5 95 ALA A N 1
ATOM 726 C CA . ALA A 1 95 ? -0.657 9.188 10.469 1 98.5 95 ALA A CA 1
ATOM 727 C C . ALA A 1 95 ? 0.488 10.156 10.188 1 98.5 95 ALA A C 1
ATOM 729 O O . ALA A 1 95 ? 0.619 11.18 10.859 1 98.5 95 ALA A O 1
ATOM 730 N N . ILE A 1 96 ? 1.317 9.875 9.164 1 98.25 96 ILE A N 1
ATOM 731 C CA . ILE A 1 96 ? 2.494 10.68 8.852 1 98.25 96 ILE A CA 1
ATOM 732 C C . ILE A 1 96 ? 2.193 11.594 7.672 1 98.25 96 ILE A C 1
ATOM 734 O O . ILE A 1 96 ? 2.721 12.711 7.59 1 98.25 96 ILE A O 1
ATOM 738 N N . ALA A 1 97 ? 1.341 11.227 6.785 1 97.75 97 ALA A N 1
ATOM 739 C CA . ALA A 1 97 ? 1.096 11.883 5.5 1 97.75 97 ALA A CA 1
ATOM 740 C C . ALA A 1 97 ? 0.704 13.344 5.695 1 97.75 97 ALA A C 1
ATOM 742 O O . ALA A 1 97 ? 1.114 14.211 4.922 1 97.75 97 ALA A O 1
ATOM 743 N N . PRO A 1 98 ? -0.042 13.719 6.797 1 97.44 98 PRO A N 1
ATOM 744 C CA . PRO A 1 98 ? -0.472 15.117 6.922 1 97.44 98 PRO A CA 1
ATOM 745 C C . PRO A 1 98 ? 0.627 16.031 7.465 1 97.44 98 PRO A C 1
ATOM 747 O O . PRO A 1 98 ? 0.464 17.25 7.492 1 97.44 98 PRO A O 1
ATOM 750 N N . LEU A 1 99 ? 1.752 15.422 7.961 1 95.81 99 LEU A N 1
ATOM 751 C CA . LEU A 1 99 ? 2.834 16.25 8.484 1 95.81 99 LEU A CA 1
ATOM 752 C C . LEU A 1 99 ? 3.473 17.078 7.375 1 95.81 99 LEU A C 1
ATOM 754 O O . LEU A 1 99 ? 3.545 16.625 6.227 1 95.81 99 LEU A O 1
ATOM 758 N N . PRO A 1 100 ? 3.76 18.438 7.766 1 93.38 100 PRO A N 1
ATOM 759 C CA . PRO A 1 100 ? 3.969 18.953 9.125 1 93.38 100 PRO A CA 1
ATOM 760 C C . PRO A 1 100 ? 2.748 19.688 9.672 1 93.38 100 PRO A C 1
ATOM 762 O O . PRO A 1 100 ? 2.867 20.453 10.633 1 93.38 100 PRO A O 1
ATOM 765 N N . ALA A 1 101 ? 1.506 19.484 9.023 1 95.12 101 ALA A N 1
ATOM 766 C CA . ALA A 1 101 ? 0.323 20.062 9.656 1 95.12 101 ALA A CA 1
ATOM 767 C C . ALA A 1 101 ? 0.234 19.656 11.125 1 95.12 101 ALA A C 1
ATOM 769 O O . ALA A 1 101 ? 0.585 18.531 11.484 1 95.12 101 ALA A O 1
ATOM 770 N N . LYS A 1 102 ? -0.263 20.562 12.078 1 95.38 102 LYS A N 1
ATOM 771 C CA . LYS A 1 102 ? -0.374 20.266 13.508 1 95.38 102 LYS A CA 1
ATOM 772 C C . LYS A 1 102 ? -1.327 19.094 13.75 1 95.38 102 LYS A C 1
ATOM 774 O O . LYS A 1 102 ? -2.475 19.125 13.297 1 95.38 102 LYS A O 1
ATOM 779 N N . VAL A 1 103 ? -0.796 18.094 14.438 1 95.69 103 VAL A N 1
ATOM 780 C CA . VAL A 1 103 ? -1.616 16.938 14.758 1 95.69 103 VAL A CA 1
ATOM 781 C C . VAL A 1 103 ? -2.9 17.391 15.453 1 95.69 103 VAL A C 1
ATOM 783 O O . VAL A 1 103 ? -2.863 18.188 16.375 1 95.69 103 VAL A O 1
ATOM 786 N N . GLY A 1 104 ? -4.051 16.891 14.898 1 96.12 104 GLY A N 1
ATOM 787 C CA . GLY A 1 104 ? -5.332 17.219 15.492 1 96.12 104 GLY A CA 1
ATOM 788 C C . GLY A 1 104 ? -5.988 18.438 14.859 1 96.12 104 GLY A C 1
ATOM 789 O O . GLY A 1 104 ? -7.18 18.672 15.055 1 96.12 104 GLY A O 1
ATOM 790 N N . SER A 1 105 ? -5.266 19.375 14.094 1 97.25 105 SER A N 1
ATOM 791 C CA . SER A 1 105 ? -5.852 20.516 13.398 1 97.25 105 SER A CA 1
ATOM 792 C C . SER A 1 105 ? -6.832 20.062 12.32 1 97.25 105 SER A C 1
ATOM 794 O O . SER A 1 105 ? -6.863 18.891 11.961 1 97.25 105 SER A O 1
ATOM 796 N N . LYS A 1 106 ? -7.637 20.953 11.93 1 97.12 106 LYS A N 1
ATOM 797 C CA . LYS A 1 106 ? -8.594 20.656 10.859 1 97.12 106 LYS A CA 1
ATOM 798 C C . LYS A 1 106 ? -7.875 20.203 9.594 1 97.12 106 LYS A C 1
ATOM 800 O O . LYS A 1 106 ? -8.258 19.219 8.969 1 97.12 106 LYS A O 1
ATOM 805 N N . GLN A 1 107 ? -6.867 20.906 9.188 1 96.88 107 GLN A N 1
ATOM 806 C CA . GLN A 1 107 ? -6.105 20.547 8 1 96.88 107 GLN A CA 1
ATOM 807 C C . GLN A 1 107 ? -5.496 19.156 8.133 1 96.88 107 GLN A C 1
ATOM 809 O O . GLN A 1 107 ? -5.539 18.359 7.191 1 96.88 107 GLN A O 1
ATOM 814 N N . TYR A 1 108 ? -4.902 18.812 9.336 1 97.88 108 TYR A N 1
ATOM 815 C CA . TYR A 1 108 ? -4.367 17.484 9.594 1 97.88 108 TYR A CA 1
ATOM 816 C C . TYR A 1 108 ? -5.43 16.422 9.383 1 97.88 108 TYR A C 1
ATOM 818 O O . TYR A 1 108 ? -5.191 15.414 8.695 1 97.88 108 TYR A O 1
ATOM 826 N N . ASN A 1 109 ? -6.59 16.641 9.922 1 98.56 109 ASN A N 1
ATOM 827 C CA . ASN A 1 109 ? -7.648 15.648 9.859 1 98.56 109 ASN A CA 1
ATOM 828 C C . ASN A 1 109 ? -8.203 15.5 8.445 1 98.56 109 ASN A C 1
ATOM 830 O O . ASN A 1 109 ? -8.594 14.398 8.039 1 98.56 109 ASN A O 1
ATOM 834 N N . ILE A 1 110 ? -8.281 16.594 7.691 1 98.19 110 ILE A N 1
ATOM 835 C CA . ILE A 1 110 ? -8.695 16.516 6.297 1 98.19 110 ILE A CA 1
ATOM 836 C C . ILE A 1 110 ? -7.711 15.656 5.504 1 98.19 110 ILE A C 1
ATOM 838 O O . ILE A 1 110 ? -8.117 14.727 4.812 1 98.19 110 ILE A O 1
ATOM 842 N N . ASP A 1 111 ? -6.426 15.875 5.656 1 97.94 111 ASP A N 1
ATOM 843 C CA . ASP A 1 111 ? -5.395 15.148 4.926 1 97.94 111 ASP A CA 1
ATOM 844 C C . ASP A 1 111 ? -5.344 13.688 5.363 1 97.94 111 ASP A C 1
ATOM 846 O O . ASP A 1 111 ? -5.113 12.797 4.543 1 97.94 111 ASP A O 1
ATOM 850 N N . LEU A 1 112 ? -5.531 13.438 6.691 1 98.69 112 LEU A N 1
ATOM 851 C CA . LEU A 1 112 ? -5.598 12.078 7.215 1 98.69 112 LEU A CA 1
ATOM 852 C C . LEU A 1 112 ? -6.703 11.281 6.523 1 98.69 112 LEU A C 1
ATOM 854 O O . LEU A 1 112 ? -6.457 10.188 6.008 1 98.69 112 LEU A O 1
ATOM 858 N N . ASN A 1 113 ? -7.855 11.891 6.512 1 98.75 113 ASN A N 1
ATOM 859 C CA . ASN A 1 113 ? -9 11.203 5.91 1 98.75 113 ASN A CA 1
ATOM 860 C C . ASN A 1 113 ? -8.805 11 4.41 1 98.75 113 ASN A C 1
ATOM 862 O O . ASN A 1 113 ? -9.18 9.961 3.867 1 98.75 113 ASN A O 1
ATOM 866 N N . ASP A 1 114 ? -8.25 11.969 3.723 1 98.44 114 ASP A N 1
ATOM 867 C CA . ASP A 1 114 ? -7.973 11.836 2.295 1 98.44 114 ASP A CA 1
ATOM 868 C C . ASP A 1 114 ? -6.992 10.703 2.025 1 98.44 114 ASP A C 1
ATOM 870 O O . ASP A 1 114 ? -7.172 9.93 1.08 1 98.44 114 ASP A O 1
ATOM 874 N N . CYS A 1 115 ? -5.98 10.594 2.846 1 98.81 115 CYS A N 1
ATOM 875 C CA . CYS A 1 115 ? -4.996 9.523 2.734 1 98.81 115 CYS A CA 1
ATOM 876 C C . CYS A 1 115 ? -5.645 8.164 2.941 1 98.81 115 CYS A C 1
ATOM 878 O O . CYS A 1 115 ? -5.453 7.25 2.135 1 98.81 115 CYS A O 1
ATOM 880 N N . LEU A 1 116 ? -6.402 8.047 4.012 1 98.94 116 LEU A N 1
ATOM 881 C CA . LEU A 1 116 ? -7.07 6.789 4.316 1 98.94 116 LEU A CA 1
ATOM 882 C C . LEU A 1 116 ? -7.996 6.379 3.174 1 98.94 116 LEU A C 1
ATOM 884 O O . LEU A 1 116 ? -7.996 5.219 2.758 1 98.94 116 LEU A O 1
ATOM 888 N N . ALA A 1 117 ? -8.758 7.344 2.668 1 98.88 117 ALA A N 1
ATOM 889 C CA . ALA A 1 117 ? -9.68 7.055 1.573 1 98.88 117 ALA A CA 1
ATOM 890 C C . ALA A 1 117 ? -8.93 6.59 0.329 1 98.88 117 ALA A C 1
ATOM 892 O O . ALA A 1 117 ? -9.297 5.59 -0.289 1 98.88 117 ALA A O 1
ATOM 893 N N . SER A 1 118 ? -7.906 7.301 -0.004 1 98.69 118 SER A N 1
ATOM 894 C CA . SER A 1 118 ? -7.137 6.984 -1.204 1 98.69 118 SER A CA 1
ATOM 895 C C . SER A 1 118 ? -6.52 5.598 -1.114 1 98.69 118 SER A C 1
ATOM 897 O O . SER A 1 118 ? -6.598 4.812 -2.062 1 98.69 118 SER A O 1
ATOM 899 N N . LYS A 1 119 ? -5.918 5.262 -0.01 1 98.88 119 LYS A N 1
ATOM 900 C CA . LYS A 1 119 ? -5.293 3.953 0.16 1 98.88 119 LYS A CA 1
ATOM 901 C C . LYS A 1 119 ? -6.336 2.84 0.17 1 98.88 119 LYS A C 1
ATOM 903 O O . LYS A 1 119 ? -6.109 1.763 -0.383 1 98.88 119 LYS A O 1
ATOM 908 N N . SER A 1 120 ? -7.445 3.102 0.812 1 98.94 120 SER A N 1
ATOM 909 C CA . SER A 1 120 ? -8.508 2.1 0.806 1 98.94 120 SER A CA 1
ATOM 910 C C . SER A 1 120 ? -9.016 1.847 -0.608 1 98.94 120 SER A C 1
ATOM 912 O O . SER A 1 120 ? -9.289 0.703 -0.982 1 98.94 120 SER A O 1
ATOM 914 N N . ASP A 1 121 ? -9.172 2.906 -1.399 1 98.69 121 ASP A N 1
ATOM 915 C CA . ASP A 1 121 ? -9.609 2.762 -2.783 1 98.69 121 ASP A CA 1
ATOM 916 C C . ASP A 1 121 ? -8.609 1.952 -3.6 1 98.69 121 ASP A C 1
ATOM 918 O O . ASP A 1 121 ? -8.992 1.061 -4.359 1 98.69 121 ASP A O 1
ATOM 922 N N . GLU A 1 122 ? -7.395 2.258 -3.455 1 98.25 122 GLU A N 1
ATOM 923 C CA . GLU A 1 122 ? -6.34 1.532 -4.156 1 98.25 122 GLU A CA 1
ATOM 924 C C . GLU A 1 122 ? -6.336 0.057 -3.768 1 98.25 122 GLU A C 1
ATOM 926 O O . GLU A 1 122 ? -6.168 -0.814 -4.621 1 98.25 122 GLU A O 1
ATOM 931 N N . ARG A 1 123 ? -6.508 -0.164 -2.508 1 98.81 123 ARG A N 1
ATOM 932 C CA . ARG A 1 123 ? -6.516 -1.549 -2.047 1 98.81 123 ARG A CA 1
ATOM 933 C C . ARG A 1 123 ? -7.711 -2.307 -2.607 1 98.81 123 ARG A C 1
ATOM 935 O O . ARG A 1 123 ? -7.602 -3.486 -2.953 1 98.81 123 ARG A O 1
ATOM 942 N N . SER A 1 124 ? -8.828 -1.64 -2.633 1 98.62 124 SER A N 1
ATOM 943 C CA . SER A 1 124 ? -10 -2.283 -3.215 1 98.62 124 SER A CA 1
ATOM 944 C C . SER A 1 124 ? -9.711 -2.795 -4.621 1 98.62 124 SER A C 1
ATOM 946 O O . SER A 1 124 ? -10.078 -3.922 -4.965 1 98.62 124 SER A O 1
ATOM 948 N N . GLU A 1 125 ? -9.055 -1.986 -5.375 1 97.19 125 GLU A N 1
ATOM 949 C CA . GLU A 1 125 ? -8.695 -2.389 -6.734 1 97.19 125 GLU A CA 1
ATOM 950 C C . GLU A 1 125 ? -7.742 -3.582 -6.719 1 97.19 125 GLU A C 1
ATOM 952 O O . GLU A 1 125 ? -7.891 -4.508 -7.52 1 97.19 125 GLU A O 1
ATOM 957 N N . PHE A 1 126 ? -6.793 -3.588 -5.867 1 98.5 126 PHE A N 1
ATOM 958 C CA . PHE A 1 126 ? -5.84 -4.684 -5.73 1 98.5 126 PHE A CA 1
ATOM 959 C C . PHE A 1 126 ? -6.562 -5.984 -5.387 1 98.5 126 PHE A C 1
ATOM 961 O O . PHE A 1 126 ? -6.328 -7.016 -6.023 1 98.5 126 PHE A O 1
ATOM 968 N N . LEU A 1 127 ? -7.48 -5.898 -4.406 1 98.38 127 LEU A N 1
ATOM 969 C CA . LEU A 1 127 ? -8.203 -7.09 -3.971 1 98.38 127 LEU A CA 1
ATOM 970 C C . LEU A 1 127 ? -9.047 -7.66 -5.105 1 98.38 127 LEU A C 1
ATOM 972 O O . LEU A 1 127 ? -9.18 -8.883 -5.234 1 98.38 127 LEU A O 1
ATOM 976 N N . GLU A 1 128 ? -9.594 -6.785 -5.93 1 96.12 128 GLU A N 1
ATOM 977 C CA . GLU A 1 128 ? -10.398 -7.23 -7.062 1 96.12 128 GLU A CA 1
ATOM 978 C C . GLU A 1 128 ? -9.547 -7.992 -8.078 1 96.12 128 GLU A C 1
ATOM 980 O O . GLU A 1 128 ? -10.055 -8.852 -8.797 1 96.12 128 GLU A O 1
ATOM 985 N N . SER A 1 129 ? -8.289 -7.691 -8.109 1 95.44 129 SER A N 1
ATOM 986 C CA . SER A 1 129 ? -7.406 -8.305 -9.102 1 95.44 129 SER A CA 1
ATOM 987 C C . SER A 1 129 ? -6.93 -9.68 -8.633 1 95.44 129 SER A C 1
ATOM 989 O O . SER A 1 129 ? -6.383 -10.453 -9.422 1 95.44 129 SER A O 1
ATOM 991 N N . LEU A 1 130 ? -7.109 -10.039 -7.383 1 96.75 130 LEU A N 1
ATOM 992 C CA . LEU A 1 130 ? -6.59 -11.281 -6.816 1 96.75 130 LEU A CA 1
ATOM 993 C C . LEU A 1 130 ? -7.48 -12.461 -7.184 1 96.75 130 LEU A C 1
ATOM 995 O O . LEU A 1 130 ? -8.703 -12.328 -7.223 1 96.75 130 LEU A O 1
ATOM 999 N N . LEU A 1 131 ? -6.777 -13.625 -7.477 1 94.06 131 LEU A N 1
ATOM 1000 C CA . LEU A 1 131 ? -7.426 -14.922 -7.633 1 94.06 131 LEU A CA 1
ATOM 1001 C C . LEU A 1 131 ? -8.516 -14.859 -8.703 1 94.06 131 LEU A C 1
ATOM 1003 O O . LEU A 1 131 ? -9.641 -15.305 -8.477 1 94.06 131 LEU A O 1
ATOM 1007 N N . GLN A 1 132 ? -8.031 -14.102 -9.852 1 83.56 132 GLN A N 1
ATOM 1008 C CA . GLN A 1 132 ? -8.922 -14.078 -11.008 1 83.56 132 GLN A CA 1
ATOM 1009 C C . GLN A 1 132 ? -8.758 -15.336 -11.859 1 83.56 132 GLN A C 1
ATOM 1011 O O . GLN A 1 132 ? -7.648 -15.844 -12.016 1 83.56 132 GLN A O 1
ATOM 1016 N N . GLU A 1 133 ? -9.852 -16.125 -12.094 1 66.75 133 GLU A N 1
ATOM 1017 C CA . GLU A 1 133 ? -9.82 -17.312 -12.938 1 66.75 133 GLU A CA 1
ATOM 1018 C C . GLU A 1 133 ? -9.898 -16.938 -14.414 1 66.75 133 GLU A C 1
ATOM 1020 O O . GLU A 1 133 ? -10.469 -15.914 -14.773 1 66.75 133 GLU A O 1
ATOM 1025 N N . MET B 1 1 ? 66 34.344 -35.688 1 30.81 1 MET B N 1
ATOM 1026 C CA . MET B 1 1 ? 64.625 34.406 -35.219 1 30.81 1 MET B CA 1
ATOM 1027 C C . MET B 1 1 ? 63.906 33.094 -35.469 1 30.81 1 MET B C 1
ATOM 1029 O O . MET B 1 1 ? 63.406 32.875 -36.562 1 30.81 1 MET B O 1
ATOM 1033 N N . LYS B 1 2 ? 64.625 31.953 -35 1 43.19 2 LYS B N 1
ATOM 1034 C CA . LYS B 1 2 ? 64.188 30.578 -35.156 1 43.19 2 LYS B CA 1
ATOM 1035 C C . LYS B 1 2 ? 62.812 30.344 -34.531 1 43.19 2 LYS B C 1
ATOM 1037 O O . LYS B 1 2 ? 62.562 30.688 -33.375 1 43.19 2 LYS B O 1
ATOM 1042 N N . SER B 1 3 ? 61.719 30.484 -35.375 1 41.56 3 SER B N 1
ATOM 1043 C CA . SER B 1 3 ? 60.344 30.266 -35 1 41.56 3 SER B CA 1
ATOM 1044 C C . SER B 1 3 ? 60.125 28.891 -34.375 1 41.56 3 SER B C 1
ATOM 1046 O O . SER B 1 3 ? 60.469 27.875 -35 1 41.56 3 SER B O 1
ATOM 1048 N N . ILE B 1 4 ? 60.344 28.797 -33.125 1 49.69 4 ILE B N 1
ATOM 1049 C CA . ILE B 1 4 ? 60 27.625 -32.312 1 49.69 4 ILE B CA 1
ATOM 1050 C C . ILE B 1 4 ? 58.531 27.312 -32.5 1 49.69 4 ILE B C 1
ATOM 1052 O O . ILE B 1 4 ? 57.688 28.141 -32.188 1 49.69 4 ILE B O 1
ATOM 1056 N N . PHE B 1 5 ? 58.188 26.625 -33.531 1 44 5 PHE B N 1
ATOM 1057 C CA . PHE B 1 5 ? 56.812 26.109 -33.688 1 44 5 PHE B CA 1
ATOM 1058 C C . PHE B 1 5 ? 56.438 25.234 -32.469 1 44 5 PHE B C 1
ATOM 1060 O O . PHE B 1 5 ? 57.094 24.234 -32.219 1 44 5 PHE B O 1
ATOM 1067 N N . LEU B 1 6 ? 55.844 25.844 -31.453 1 49.69 6 LEU B N 1
ATOM 1068 C CA . LEU B 1 6 ? 55.219 25.188 -30.312 1 49.69 6 LEU B CA 1
ATOM 1069 C C . LEU B 1 6 ? 54.094 24.266 -30.766 1 49.69 6 LEU B C 1
ATOM 1071 O O . LEU B 1 6 ? 53.094 24.734 -31.297 1 49.69 6 LEU B O 1
ATOM 1075 N N . ALA B 1 7 ? 54.375 23.078 -31.172 1 44.62 7 ALA B N 1
ATOM 1076 C CA . ALA B 1 7 ? 53.344 22.062 -31.438 1 44.62 7 ALA B CA 1
ATOM 1077 C C . ALA B 1 7 ? 52.5 21.781 -30.188 1 44.62 7 ALA B C 1
ATOM 1079 O O . ALA B 1 7 ? 53.031 21.312 -29.188 1 44.62 7 ALA B O 1
ATOM 1080 N N . LEU B 1 8 ? 51.469 22.641 -30.031 1 45.88 8 LEU B N 1
ATOM 1081 C CA . LEU B 1 8 ? 50.469 22.344 -29.016 1 45.88 8 LEU B CA 1
ATOM 1082 C C . LEU B 1 8 ? 49.844 20.969 -29.25 1 45.88 8 LEU B C 1
ATOM 1084 O O . LEU B 1 8 ? 49.219 20.734 -30.266 1 45.88 8 LEU B O 1
ATOM 1088 N N . ALA B 1 9 ? 50.469 19.906 -28.719 1 48.81 9 ALA B N 1
ATOM 1089 C CA . ALA B 1 9 ? 49.875 18.578 -28.719 1 48.81 9 ALA B CA 1
ATOM 1090 C C . ALA B 1 9 ? 48.5 18.578 -28.016 1 48.81 9 ALA B C 1
ATOM 1092 O O . ALA B 1 9 ? 48.438 18.844 -26.812 1 48.81 9 ALA B O 1
ATOM 1093 N N . LEU B 1 10 ? 47.469 18.859 -28.766 1 46.38 10 LEU B N 1
ATOM 1094 C CA . LEU B 1 10 ? 46.125 18.688 -28.266 1 46.38 10 LEU B CA 1
ATOM 1095 C C . LEU B 1 10 ? 45.875 17.25 -27.781 1 46.38 10 LEU B C 1
ATOM 1097 O O . LEU B 1 10 ? 45.906 16.312 -28.578 1 46.38 10 LEU B O 1
ATOM 1101 N N . VAL B 1 11 ? 46.156 16.953 -26.484 1 50.59 11 VAL B N 1
ATOM 1102 C CA . VAL B 1 11 ? 45.781 15.688 -25.844 1 50.59 11 VAL B CA 1
ATOM 1103 C C . VAL B 1 11 ? 44.281 15.508 -25.859 1 50.59 11 VAL B C 1
ATOM 1105 O O . VAL B 1 11 ? 43.531 16.297 -25.25 1 50.59 11 VAL B O 1
ATOM 1108 N N . SER B 1 12 ? 43.75 14.938 -26.953 1 47.81 12 SER B N 1
ATOM 1109 C CA . SER B 1 12 ? 42.344 14.508 -26.969 1 47.81 12 SER B CA 1
ATOM 1110 C C . SER B 1 12 ? 42.062 13.555 -25.812 1 47.81 12 SER B C 1
ATOM 1112 O O . SER B 1 12 ? 42.656 12.492 -25.688 1 47.81 12 SER B O 1
ATOM 1114 N N . VAL B 1 13 ? 41.719 13.992 -24.594 1 52.31 13 VAL B N 1
ATOM 1115 C CA . VAL B 1 13 ? 41.125 13.164 -23.531 1 52.31 13 VAL B CA 1
ATOM 1116 C C . VAL B 1 13 ? 39.875 12.461 -24.062 1 52.31 13 VAL B C 1
ATOM 1118 O O . VAL B 1 13 ? 38.875 13.109 -24.344 1 52.31 13 VAL B O 1
ATOM 1121 N N . GLY B 1 14 ? 40.031 11.445 -24.844 1 41.34 14 GLY B N 1
ATOM 1122 C CA . GLY B 1 14 ? 38.875 10.625 -25.094 1 41.34 14 GLY B CA 1
ATOM 1123 C C . GLY B 1 14 ? 38.125 10.242 -23.828 1 41.34 14 GLY B C 1
ATOM 1124 O O . GLY B 1 14 ? 38.656 9.508 -23 1 41.34 14 GLY B O 1
ATOM 1125 N N . VAL B 1 15 ? 37.281 11.117 -23.25 1 48.91 15 VAL B N 1
ATOM 1126 C CA . VAL B 1 15 ? 36.312 10.656 -22.266 1 48.91 15 VAL B CA 1
ATOM 1127 C C . VAL B 1 15 ? 35.656 9.375 -22.75 1 48.91 15 VAL B C 1
ATOM 1129 O O . VAL B 1 15 ? 34.906 9.391 -23.75 1 48.91 15 VAL B O 1
ATOM 1132 N N . HIS B 1 16 ? 36.281 8.273 -22.703 1 44.91 16 HIS B N 1
ATOM 1133 C CA . HIS B 1 16 ? 35.469 7.055 -22.797 1 44.91 16 HIS B CA 1
ATOM 1134 C C . HIS B 1 16 ? 34.219 7.145 -21.938 1 44.91 16 HIS B C 1
ATOM 1136 O O . HIS B 1 16 ? 34.312 7.16 -20.703 1 44.91 16 HIS B O 1
ATOM 1142 N N . ALA B 1 17 ? 33.281 7.848 -22.328 1 41.25 17 ALA B N 1
ATOM 1143 C CA . ALA B 1 17 ? 32 7.504 -21.688 1 41.25 17 ALA B CA 1
ATOM 1144 C C . ALA B 1 17 ? 31.844 5.992 -21.578 1 41.25 17 ALA B C 1
ATOM 1146 O O . ALA B 1 17 ? 31.766 5.301 -22.609 1 41.25 17 ALA B O 1
ATOM 1147 N N . ALA B 1 18 ? 32.375 5.359 -20.609 1 41.34 18 ALA B N 1
ATOM 1148 C CA . ALA B 1 18 ? 31.844 4.023 -20.375 1 41.34 18 ALA B CA 1
ATOM 1149 C C . ALA B 1 18 ? 30.344 3.977 -20.672 1 41.34 18 ALA B C 1
ATOM 1151 O O . ALA B 1 18 ? 29.562 4.758 -20.109 1 41.34 18 ALA B O 1
ATOM 1152 N N . GLU B 1 19 ? 29.969 3.904 -21.844 1 41.22 19 GLU B N 1
ATOM 1153 C CA . GLU B 1 19 ? 28.578 3.453 -21.938 1 41.22 19 GLU B CA 1
ATOM 1154 C C . GLU B 1 19 ? 28.234 2.475 -20.828 1 41.22 19 GLU B C 1
ATOM 1156 O O . GLU B 1 19 ? 28.875 1.419 -20.703 1 41.22 19 GLU B O 1
ATOM 1161 N N . ASP B 1 20 ? 28.172 2.875 -19.641 1 42.53 20 ASP B N 1
ATOM 1162 C CA . ASP B 1 20 ? 27.531 1.939 -18.719 1 42.53 20 ASP B CA 1
ATOM 1163 C C . ASP B 1 20 ? 26.531 1.045 -19.469 1 42.53 20 ASP B C 1
ATOM 1165 O O . ASP B 1 20 ? 25.391 1.442 -19.719 1 42.53 20 ASP B O 1
ATOM 1169 N N . THR B 1 21 ? 26.828 0.56 -20.594 1 47.91 21 THR B N 1
ATOM 1170 C CA . THR B 1 21 ? 26.031 -0.47 -21.25 1 47.91 21 THR B CA 1
ATOM 1171 C C . THR B 1 21 ? 25.422 -1.417 -20.219 1 47.91 21 THR B C 1
ATOM 1173 O O . THR B 1 21 ? 26.016 -2.441 -19.875 1 47.91 21 THR B O 1
ATOM 1176 N N . ASP B 1 22 ? 25.078 -0.993 -19.078 1 52.22 22 ASP B N 1
ATOM 1177 C CA . ASP B 1 22 ? 24.5 -1.892 -18.078 1 52.22 22 ASP B CA 1
ATOM 1178 C C . ASP B 1 22 ? 23.547 -2.902 -18.734 1 52.22 22 ASP B C 1
ATOM 1180 O O . ASP B 1 22 ? 22.484 -2.535 -19.234 1 52.22 22 ASP B O 1
ATOM 1184 N N . ASN B 1 23 ? 23.984 -3.832 -19.469 1 65.94 23 ASN B N 1
ATOM 1185 C CA . ASN B 1 23 ? 23.328 -5.012 -20.016 1 65.94 23 ASN B CA 1
ATOM 1186 C C . ASN B 1 23 ? 22.297 -5.578 -19.031 1 65.94 23 ASN B C 1
ATOM 1188 O O . ASN B 1 23 ? 22.672 -6.152 -18 1 65.94 23 ASN B O 1
ATOM 1192 N N . SER B 1 24 ? 21.062 -4.984 -18.906 1 85.06 24 SER B N 1
ATOM 1193 C CA . SER B 1 24 ? 19.984 -5.52 -18.078 1 85.06 24 SER B CA 1
ATOM 1194 C C . SER B 1 24 ? 19.531 -6.883 -18.578 1 85.06 24 SER B C 1
ATOM 1196 O O . SER B 1 24 ? 19.562 -7.152 -19.781 1 85.06 24 SER B O 1
ATOM 1198 N N . PRO B 1 25 ? 19.453 -7.875 -17.656 1 88.81 25 PRO B N 1
ATOM 1199 C CA . PRO B 1 25 ? 18.859 -9.141 -18.078 1 88.81 25 PRO B CA 1
ATOM 1200 C C . PRO B 1 25 ? 17.516 -8.953 -18.797 1 88.81 25 PRO B C 1
ATOM 1202 O O . PRO B 1 25 ? 16.953 -9.914 -19.328 1 88.81 25 PRO B O 1
ATOM 1205 N N . CYS B 1 26 ? 17.219 -7.836 -18.828 1 91.5 26 CYS B N 1
ATOM 1206 C CA . CYS B 1 26 ? 15.898 -7.609 -19.422 1 91.5 26 CYS B CA 1
ATOM 1207 C C . CYS B 1 26 ? 16.016 -7.281 -20.906 1 91.5 26 CYS B C 1
ATOM 1209 O O . CYS B 1 26 ? 15.008 -7.141 -21.594 1 91.5 26 CYS B O 1
ATOM 1211 N N . ASP B 1 27 ? 17.25 -7.301 -21.297 1 84.5 27 ASP B N 1
ATOM 1212 C CA . ASP B 1 27 ? 17.516 -7.059 -22.703 1 84.5 27 ASP B CA 1
ATOM 1213 C C . ASP B 1 27 ? 17.312 -8.328 -23.531 1 84.5 27 ASP B C 1
ATOM 1215 O O . ASP B 1 27 ? 17.828 -9.391 -23.172 1 84.5 27 ASP B O 1
ATOM 1219 N N . ALA B 1 28 ? 16.406 -8.391 -24.312 1 82.44 28 ALA B N 1
ATOM 1220 C CA . ALA B 1 28 ? 16.156 -9.461 -25.281 1 82.44 28 ALA B CA 1
ATOM 1221 C C . ALA B 1 28 ? 15.523 -10.672 -24.609 1 82.44 28 ALA B C 1
ATOM 1223 O O . ALA B 1 28 ? 16.016 -11.797 -24.766 1 82.44 28 ALA B O 1
ATOM 1224 N N . VAL B 1 29 ? 14.469 -10.602 -23.797 1 86.25 29 VAL B N 1
ATOM 1225 C CA . VAL B 1 29 ? 13.742 -11.68 -23.141 1 86.25 29 VAL B CA 1
ATOM 1226 C C . VAL B 1 29 ? 13.039 -12.539 -24.172 1 86.25 29 VAL B C 1
ATOM 1228 O O . VAL B 1 29 ? 12.211 -12.047 -24.938 1 86.25 29 VAL B O 1
ATOM 1231 N N . ALA B 1 30 ? 13.477 -13.805 -24.172 1 88.31 30 ALA B N 1
ATOM 1232 C CA . ALA B 1 30 ? 12.961 -14.656 -25.234 1 88.31 30 ALA B CA 1
ATOM 1233 C C . ALA B 1 30 ? 12.281 -15.898 -24.672 1 88.31 30 ALA B C 1
ATOM 1235 O O . ALA B 1 30 ? 11.578 -16.625 -25.375 1 88.31 30 ALA B O 1
ATOM 1236 N N . ASP B 1 31 ? 12.5 -16.234 -23.391 1 89.88 31 ASP B N 1
ATOM 1237 C CA . ASP B 1 31 ? 11.898 -17.422 -22.781 1 89.88 31 ASP B CA 1
ATOM 1238 C C . ASP B 1 31 ? 11.57 -17.172 -21.312 1 89.88 31 ASP B C 1
ATOM 1240 O O . ASP B 1 31 ? 11.82 -16.078 -20.781 1 89.88 31 ASP B O 1
ATOM 1244 N N . ASP B 1 32 ? 10.977 -18.203 -20.656 1 90.75 32 ASP B N 1
ATOM 1245 C CA . ASP B 1 32 ? 10.477 -18.047 -19.281 1 90.75 32 ASP B CA 1
ATOM 1246 C C . ASP B 1 32 ? 11.633 -17.812 -18.312 1 90.75 32 ASP B C 1
ATOM 1248 O O . ASP B 1 32 ? 11.484 -17.078 -17.328 1 90.75 32 ASP B O 1
ATOM 1252 N N . GLN B 1 33 ? 12.711 -18.5 -18.625 1 93.38 33 GLN B N 1
ATOM 1253 C CA . GLN B 1 33 ? 13.852 -18.312 -17.734 1 93.38 33 GLN B CA 1
ATOM 1254 C C . GLN B 1 33 ? 14.398 -16.891 -17.812 1 93.38 33 GLN B C 1
ATOM 1256 O O . GLN B 1 33 ? 14.711 -16.297 -16.781 1 93.38 33 GLN B O 1
ATOM 1261 N N . GLN B 1 34 ? 14.43 -16.375 -18.953 1 93.31 34 GLN B N 1
ATOM 1262 C CA . GLN B 1 34 ? 14.875 -15 -19.125 1 93.31 34 GLN B CA 1
ATOM 1263 C C . GLN B 1 34 ? 13.867 -14.016 -18.531 1 93.31 34 GLN B C 1
ATOM 1265 O O . GLN B 1 34 ? 14.25 -12.992 -17.953 1 93.31 34 GLN B O 1
ATOM 1270 N N . THR B 1 35 ? 12.625 -14.344 -18.625 1 96.69 35 THR B N 1
ATOM 1271 C CA . THR B 1 35 ? 11.578 -13.523 -18.016 1 96.69 35 THR B CA 1
ATOM 1272 C C . THR B 1 35 ? 11.734 -13.484 -16.5 1 96.69 35 THR B C 1
ATOM 1274 O O . THR B 1 35 ? 11.633 -12.422 -15.883 1 96.69 35 THR B O 1
ATOM 1277 N N . LEU B 1 36 ? 12.055 -14.625 -15.961 1 97.06 36 LEU B N 1
ATOM 1278 C CA . LEU B 1 36 ? 12.258 -14.703 -14.523 1 97.06 36 LEU B CA 1
ATOM 1279 C C . LEU B 1 36 ? 13.461 -13.867 -14.094 1 97.06 36 LEU B C 1
ATOM 1281 O O . LEU B 1 36 ? 13.398 -13.141 -13.102 1 97.06 36 LEU B O 1
ATOM 1285 N N . GLU B 1 37 ? 14.484 -13.969 -14.867 1 96.19 37 GLU B N 1
ATOM 1286 C CA . GLU B 1 37 ? 15.688 -13.203 -14.562 1 96.19 37 GLU B CA 1
ATOM 1287 C C . GLU B 1 37 ? 15.414 -11.703 -14.648 1 96.19 37 GLU B C 1
ATOM 1289 O O . GLU B 1 37 ? 15.898 -10.93 -13.812 1 96.19 37 GLU B O 1
ATOM 1294 N N . CYS B 1 38 ? 14.688 -11.359 -15.602 1 97.88 38 CYS B N 1
ATOM 1295 C CA . CYS B 1 38 ? 14.328 -9.961 -15.75 1 97.88 38 CYS B CA 1
ATOM 1296 C C . CYS B 1 38 ? 13.438 -9.5 -14.602 1 97.88 38 CYS B C 1
ATOM 1298 O O . CYS B 1 38 ? 13.656 -8.43 -14.031 1 97.88 38 CYS B O 1
ATOM 1300 N N . ALA B 1 39 ? 12.469 -10.266 -14.227 1 97.69 39 ALA B N 1
ATOM 1301 C CA . ALA B 1 39 ? 11.586 -9.93 -13.117 1 97.69 39 ALA B CA 1
ATOM 1302 C C . ALA B 1 39 ? 12.367 -9.789 -11.812 1 97.69 39 ALA B C 1
ATOM 1304 O O . ALA B 1 39 ? 12.109 -8.883 -11.023 1 97.69 39 ALA B O 1
ATOM 1305 N N . THR B 1 40 ? 13.305 -10.656 -11.609 1 98.12 40 THR B N 1
ATOM 1306 C CA . THR B 1 40 ? 14.148 -10.602 -10.422 1 98.12 40 THR B CA 1
ATOM 1307 C C . THR B 1 40 ? 14.992 -9.336 -10.414 1 98.12 40 THR B C 1
ATOM 1309 O O . THR B 1 40 ? 15.109 -8.664 -9.383 1 98.12 40 THR B O 1
ATOM 1312 N N . TYR B 1 41 ? 15.516 -9.023 -11.555 1 97.88 41 TYR B N 1
ATOM 1313 C CA . TYR B 1 41 ? 16.312 -7.812 -11.695 1 97.88 41 TYR B CA 1
ATOM 1314 C C . TYR B 1 41 ? 15.492 -6.57 -11.375 1 97.88 41 TYR B C 1
ATOM 1316 O O . TYR B 1 41 ? 15.93 -5.707 -10.617 1 97.88 41 TYR B O 1
ATOM 1324 N N . ASN B 1 42 ? 14.328 -6.492 -11.93 1 98.12 42 ASN B N 1
ATOM 1325 C CA . ASN B 1 42 ? 13.445 -5.355 -11.695 1 98.12 42 ASN B CA 1
ATOM 1326 C C . ASN B 1 42 ? 13.055 -5.242 -10.227 1 98.12 42 ASN B C 1
ATOM 1328 O O . ASN B 1 42 ? 13.008 -4.141 -9.672 1 98.12 42 ASN B O 1
ATOM 1332 N N . LYS B 1 43 ? 12.773 -6.363 -9.625 1 98.75 43 LYS B N 1
ATOM 1333 C CA . LYS B 1 43 ? 12.453 -6.379 -8.203 1 98.75 43 LYS B CA 1
ATOM 1334 C C . LYS B 1 43 ? 13.617 -5.852 -7.371 1 98.75 43 LYS B C 1
ATOM 1336 O O . LYS B 1 43 ? 13.43 -4.996 -6.504 1 98.75 43 LYS B O 1
ATOM 1341 N N . ASN B 1 44 ? 14.781 -6.355 -7.641 1 98.69 44 ASN B N 1
ATOM 1342 C CA . ASN B 1 44 ? 15.953 -5.906 -6.902 1 98.69 44 ASN B CA 1
ATOM 1343 C C . ASN B 1 44 ? 16.219 -4.418 -7.109 1 98.69 44 ASN B C 1
ATOM 1345 O O . ASN B 1 44 ? 16.594 -3.713 -6.172 1 98.69 44 ASN B O 1
ATOM 1349 N N . THR B 1 45 ? 16.062 -3.945 -8.336 1 98.5 45 THR B N 1
ATOM 1350 C CA . THR B 1 45 ? 16.266 -2.537 -8.664 1 98.5 45 THR B CA 1
ATOM 1351 C C . THR B 1 45 ? 15.25 -1.664 -7.922 1 98.5 45 THR B C 1
ATOM 1353 O O . THR B 1 45 ? 15.617 -0.649 -7.328 1 98.5 45 THR B O 1
ATOM 1356 N N . ALA B 1 46 ? 14.031 -2.061 -7.926 1 98.69 46 ALA B N 1
ATOM 1357 C CA . ALA B 1 46 ? 12.977 -1.319 -7.238 1 98.69 46 ALA B CA 1
ATOM 1358 C C . ALA B 1 46 ? 13.219 -1.292 -5.73 1 98.69 46 ALA B C 1
ATOM 1360 O O . ALA B 1 46 ? 12.992 -0.273 -5.074 1 98.69 46 ALA B O 1
ATOM 1361 N N . ASP B 1 47 ? 13.688 -2.396 -5.219 1 98.81 47 ASP B N 1
ATOM 1362 C CA . ASP B 1 47 ? 13.969 -2.473 -3.787 1 98.81 47 ASP B CA 1
ATOM 1363 C C . ASP B 1 47 ? 15.117 -1.537 -3.4 1 98.81 47 ASP B C 1
ATOM 1365 O O . ASP B 1 47 ? 15.07 -0.895 -2.35 1 98.81 47 ASP B O 1
ATOM 1369 N N . GLN B 1 48 ? 16.094 -1.523 -4.23 1 98.69 48 GLN B N 1
ATOM 1370 C CA . GLN B 1 48 ? 17.203 -0.619 -3.957 1 98.69 48 GLN B CA 1
ATOM 1371 C C . GLN B 1 48 ? 16.766 0.838 -4.02 1 98.69 48 GLN B C 1
ATOM 1373 O O . GLN B 1 48 ? 17.125 1.645 -3.166 1 98.69 48 GLN B O 1
ATOM 1378 N N . LEU B 1 49 ? 16.016 1.146 -5.047 1 98.62 49 LEU B N 1
ATOM 1379 C CA . LEU B 1 49 ? 15.492 2.502 -5.16 1 98.62 49 LEU B CA 1
ATOM 1380 C C . LEU B 1 49 ? 14.648 2.863 -3.943 1 98.62 49 LEU B C 1
ATOM 1382 O O . LEU B 1 49 ? 14.742 3.979 -3.428 1 98.62 49 LEU B O 1
ATOM 1386 N N . LEU B 1 50 ? 13.844 1.998 -3.461 1 98.88 50 LEU B N 1
ATOM 1387 C CA . LEU B 1 50 ? 13.008 2.211 -2.279 1 98.88 50 LEU B CA 1
ATOM 1388 C C . LEU B 1 50 ? 13.875 2.475 -1.05 1 98.88 50 LEU B C 1
ATOM 1390 O O . LEU B 1 50 ? 13.594 3.395 -0.277 1 98.88 50 LEU B O 1
ATOM 1394 N N . LYS B 1 51 ? 14.867 1.641 -0.921 1 98.75 51 LYS B N 1
ATOM 1395 C CA . LYS B 1 51 ? 15.789 1.83 0.2 1 98.75 51 LYS B CA 1
ATOM 1396 C C . LYS B 1 51 ? 16.438 3.207 0.15 1 98.75 51 LYS B C 1
ATOM 1398 O O . LYS B 1 51 ? 16.531 3.896 1.169 1 98.75 51 LYS B O 1
ATOM 1403 N N . ASP B 1 52 ? 16.875 3.635 -1.001 1 98.62 52 ASP B N 1
ATOM 1404 C CA . ASP B 1 52 ? 17.516 4.938 -1.179 1 98.62 52 ASP B CA 1
ATOM 1405 C C . ASP B 1 52 ? 16.531 6.07 -0.887 1 98.62 52 ASP B C 1
ATOM 1407 O O . ASP B 1 52 ? 16.891 7.055 -0.234 1 98.62 52 ASP B O 1
ATOM 1411 N N . ASN B 1 53 ? 15.352 5.906 -1.406 1 98.62 53 ASN B N 1
ATOM 1412 C CA . ASN B 1 53 ? 14.344 6.934 -1.2 1 98.62 53 ASN B CA 1
ATOM 1413 C C . ASN B 1 53 ? 13.938 7.039 0.269 1 98.62 53 ASN B C 1
ATOM 1415 O O . ASN B 1 53 ? 13.656 8.133 0.763 1 98.62 53 ASN B O 1
ATOM 1419 N N . PHE B 1 54 ? 13.875 5.957 0.97 1 98.88 54 PHE B N 1
ATOM 1420 C CA . PHE B 1 54 ? 13.57 5.988 2.395 1 98.88 54 PHE B CA 1
ATOM 1421 C C . PHE B 1 54 ? 14.672 6.695 3.172 1 98.88 54 PHE B C 1
ATOM 1423 O O . PHE B 1 54 ? 14.398 7.516 4.051 1 98.88 54 PHE B O 1
ATOM 1430 N N . GLN B 1 55 ? 15.906 6.359 2.811 1 98.69 55 GLN B N 1
ATOM 1431 C CA . GLN B 1 55 ? 17.031 7.043 3.447 1 98.69 55 GLN B CA 1
ATOM 1432 C C . GLN B 1 55 ? 16.984 8.539 3.174 1 98.69 55 GLN B C 1
ATOM 1434 O O . GLN B 1 55 ? 17.266 9.352 4.062 1 98.69 55 GLN B O 1
ATOM 1439 N N . ALA B 1 56 ? 16.75 8.922 1.934 1 98.31 56 ALA B N 1
ATOM 1440 C CA . ALA B 1 56 ? 16.641 10.336 1.584 1 98.31 56 ALA B CA 1
ATOM 1441 C C . ALA B 1 56 ? 15.562 11.023 2.418 1 98.31 56 ALA B C 1
ATOM 1443 O O . ALA B 1 56 ? 15.727 12.172 2.828 1 98.31 56 ALA B O 1
ATOM 1444 N N . LEU B 1 57 ? 14.453 10.328 2.676 1 98.56 57 LEU B N 1
ATOM 1445 C CA . LEU B 1 57 ? 13.383 10.859 3.516 1 98.56 57 LEU B CA 1
ATOM 1446 C C . LEU B 1 57 ? 13.867 11.07 4.945 1 98.56 57 LEU B C 1
ATOM 1448 O O . LEU B 1 57 ? 13.609 12.117 5.543 1 98.56 57 LEU B O 1
ATOM 1452 N N . LEU B 1 58 ? 14.578 10.117 5.5 1 98.5 58 LEU B N 1
ATOM 1453 C CA . LEU B 1 58 ? 15.117 10.25 6.848 1 98.5 58 LEU B CA 1
ATOM 1454 C C . LEU B 1 58 ? 16.094 11.422 6.934 1 98.5 58 LEU B C 1
ATOM 1456 O O . LEU B 1 58 ? 16.094 12.164 7.918 1 98.5 58 LEU B O 1
ATOM 1460 N N . ASP B 1 59 ? 16.891 11.617 5.887 1 97.88 59 ASP B N 1
ATOM 1461 C CA . ASP B 1 59 ? 17.828 12.742 5.84 1 97.88 59 ASP B CA 1
ATOM 1462 C C . ASP B 1 59 ? 17.078 14.07 5.793 1 97.88 59 ASP B C 1
ATOM 1464 O O . ASP B 1 59 ? 17.5 15.047 6.422 1 97.88 59 ASP B O 1
ATOM 1468 N N . ARG B 1 60 ? 16.016 14.102 5.016 1 96.69 60 ARG B N 1
ATOM 1469 C CA . ARG B 1 60 ? 15.211 15.312 4.965 1 96.69 60 ARG B CA 1
ATOM 1470 C C . ARG B 1 60 ? 14.648 15.656 6.34 1 96.69 60 ARG B C 1
ATOM 1472 O O . ARG B 1 60 ? 14.672 16.812 6.754 1 96.69 60 ARG B O 1
ATOM 1479 N N . VAL B 1 61 ? 14.117 14.688 7.086 1 97.75 61 VAL B N 1
ATOM 1480 C CA . VAL B 1 61 ? 13.586 14.883 8.43 1 97.75 61 VAL B CA 1
ATOM 1481 C C . VAL B 1 61 ? 14.68 15.422 9.344 1 97.75 61 VAL B C 1
ATOM 1483 O O . VAL B 1 61 ? 14.461 16.375 10.102 1 97.75 61 VAL B O 1
ATOM 1486 N N . THR B 1 62 ? 15.859 14.82 9.25 1 97.5 62 THR B N 1
ATOM 1487 C CA . THR B 1 62 ? 16.984 15.25 10.07 1 97.5 62 THR B CA 1
ATOM 1488 C C . THR B 1 62 ? 17.312 16.719 9.812 1 97.5 62 THR B C 1
ATOM 1490 O O . THR B 1 62 ? 17.516 17.484 10.75 1 97.5 62 THR B O 1
ATOM 1493 N N . SER B 1 63 ? 17.266 17.078 8.562 1 96.5 63 SER B N 1
ATOM 1494 C CA . SER B 1 63 ? 17.594 18.453 8.18 1 96.5 63 SER B CA 1
ATOM 1495 C C . SER B 1 63 ? 16.5 19.422 8.609 1 96.5 63 SER B C 1
ATOM 1497 O O . SER B 1 63 ? 16.781 20.469 9.188 1 96.5 63 SER B O 1
ATOM 1499 N N . GLN B 1 64 ? 15.297 19.094 8.367 1 95.44 64 GLN B N 1
ATOM 1500 C CA . GLN B 1 64 ? 14.156 19.969 8.602 1 95.44 64 GLN B CA 1
ATOM 1501 C C . GLN B 1 64 ? 13.906 20.156 10.102 1 95.44 64 GLN B C 1
ATOM 1503 O O . G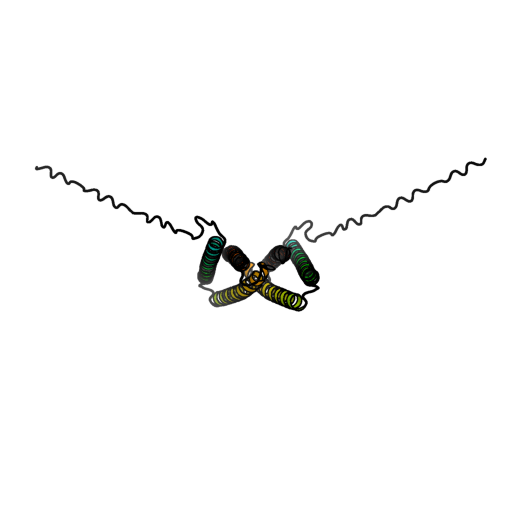LN B 1 64 ? 13.406 21.203 10.523 1 95.44 64 GLN B O 1
ATOM 1508 N N . TYR B 1 65 ? 14.281 19.172 10.859 1 96.19 65 TYR B N 1
ATOM 1509 C CA . TYR B 1 65 ? 13.977 19.219 12.289 1 96.19 65 TYR B CA 1
ATOM 1510 C C . TYR B 1 65 ? 15.258 19.281 13.109 1 96.19 65 TYR B C 1
ATOM 1512 O O . TYR B 1 65 ? 15.281 18.859 14.273 1 96.19 65 TYR B O 1
ATOM 1520 N N . ALA B 1 66 ? 16.328 19.703 12.531 1 95.25 66 ALA B N 1
ATOM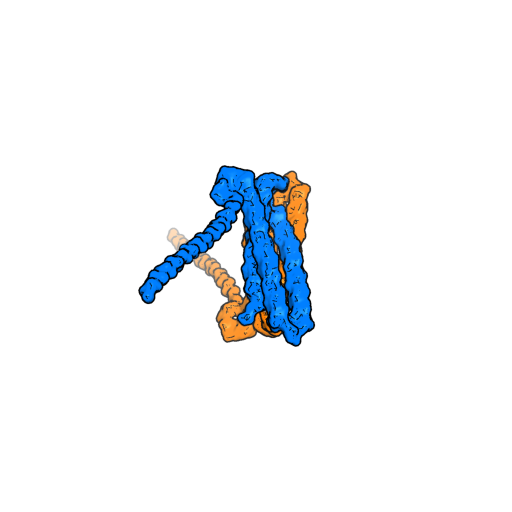 1521 C CA . ALA B 1 66 ? 17.641 19.75 13.164 1 95.25 66 ALA B CA 1
ATOM 1522 C C . ALA B 1 66 ? 17.578 20.469 14.508 1 95.25 66 ALA B C 1
ATOM 1524 O O . ALA B 1 66 ? 18.266 20.078 15.461 1 95.25 66 ALA B O 1
ATOM 1525 N N . SER B 1 67 ? 16.75 21.5 14.703 1 97 67 SER B N 1
ATOM 1526 C CA . SER B 1 67 ? 16.656 22.297 15.922 1 97 67 SER B CA 1
ATOM 1527 C C . SER B 1 67 ? 15.562 21.766 16.844 1 97 67 SER B C 1
ATOM 1529 O O . SER B 1 67 ? 15.352 22.312 17.938 1 97 67 SER B O 1
ATOM 1531 N N . LYS B 1 68 ? 14.797 20.812 16.469 1 96.69 68 LYS B N 1
ATOM 1532 C CA . LYS B 1 68 ? 13.703 20.188 17.219 1 96.69 68 LYS B CA 1
ATOM 1533 C C . LYS B 1 68 ? 13.945 18.703 17.391 1 96.69 68 LYS B C 1
ATOM 1535 O O . LYS B 1 68 ? 13.188 17.875 16.875 1 96.69 68 LYS B O 1
ATOM 1540 N N . LYS B 1 69 ? 14.844 18.375 18.219 1 96.75 69 LYS B N 1
ATOM 1541 C CA . LYS B 1 69 ? 15.391 17.016 18.328 1 96.75 69 LYS B CA 1
ATOM 1542 C C . LYS B 1 69 ? 14.312 16.031 18.75 1 96.75 69 LYS B C 1
ATOM 1544 O O . LYS B 1 69 ? 14.289 14.891 18.281 1 96.75 69 LYS B O 1
ATOM 1549 N N . ALA B 1 70 ? 13.414 16.391 19.609 1 97.19 70 ALA B N 1
ATOM 1550 C CA . ALA B 1 70 ? 12.359 15.5 20.078 1 97.19 70 ALA B CA 1
ATOM 1551 C C . ALA B 1 70 ? 11.406 15.141 18.953 1 97.19 70 ALA B C 1
ATOM 1553 O O . ALA B 1 70 ? 11.047 13.969 18.781 1 97.19 70 ALA B O 1
ATOM 1554 N N . GLU B 1 71 ? 10.992 16.125 18.141 1 96.69 71 GLU B N 1
ATOM 1555 C CA . GLU B 1 71 ? 10.117 15.891 16.984 1 96.69 71 GLU B CA 1
ATOM 1556 C C . GLU B 1 71 ? 10.82 15.055 15.922 1 96.69 71 GLU B C 1
ATOM 1558 O O . GLU B 1 71 ? 10.219 14.156 15.328 1 96.69 71 GLU B O 1
ATOM 1563 N N . GLN B 1 72 ? 12.055 15.391 15.711 1 97.69 72 GLN B N 1
ATOM 1564 C CA . GLN B 1 72 ? 12.852 14.617 14.758 1 97.69 72 GLN B CA 1
ATOM 1565 C C . GLN B 1 72 ? 12.859 13.141 15.117 1 97.69 72 GLN B C 1
ATOM 1567 O O . GLN B 1 72 ? 12.609 12.289 14.258 1 97.69 72 GLN B O 1
ATOM 1572 N N . 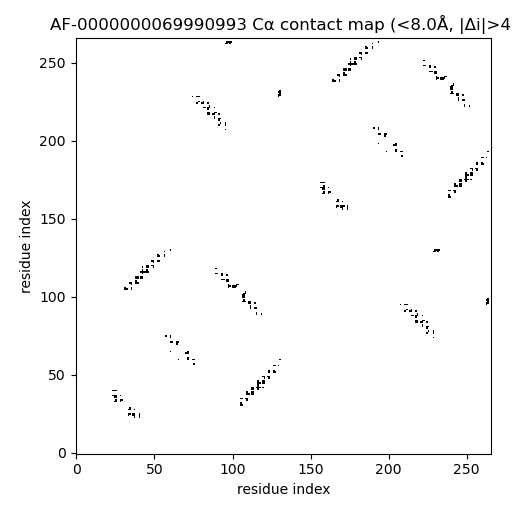THR B 1 73 ? 13.141 12.875 16.391 1 98.25 73 THR B N 1
ATOM 1573 C CA . THR B 1 73 ? 13.211 11.5 16.875 1 98.25 73 THR B CA 1
ATOM 1574 C C . THR B 1 73 ? 11.859 10.805 16.734 1 98.25 73 THR B C 1
ATOM 1576 O O . THR B 1 73 ? 11.797 9.656 16.281 1 98.25 73 THR B O 1
ATOM 1579 N N . ASP B 1 74 ? 10.844 11.5 17.062 1 98.06 74 ASP B N 1
ATOM 1580 C CA . ASP B 1 74 ? 9.492 10.93 17 1 98.06 74 ASP B CA 1
ATOM 1581 C C . ASP B 1 74 ? 9.102 10.609 15.555 1 98.06 74 ASP B C 1
ATOM 1583 O O . ASP B 1 74 ? 8.648 9.5 15.266 1 98.06 74 ASP B O 1
ATOM 1587 N N . ILE B 1 75 ? 9.273 11.57 14.664 1 98.06 75 ILE B N 1
ATOM 1588 C CA . ILE B 1 75 ? 8.898 11.391 13.266 1 98.06 75 ILE B CA 1
ATOM 1589 C C . ILE B 1 75 ? 9.719 10.25 12.656 1 98.06 75 ILE B C 1
ATOM 1591 O O . ILE B 1 75 ? 9.18 9.406 11.938 1 98.06 75 ILE B O 1
ATOM 1595 N N . THR B 1 76 ? 11.016 10.227 12.961 1 98.56 76 THR B N 1
ATOM 1596 C CA . THR B 1 76 ? 11.883 9.172 12.445 1 98.56 76 THR B CA 1
ATOM 1597 C C . THR B 1 76 ? 11.398 7.805 12.914 1 98.56 76 THR B C 1
ATOM 1599 O O . THR B 1 76 ? 11.312 6.867 12.117 1 98.56 76 THR B O 1
ATOM 1602 N N . ALA B 1 77 ? 11.062 7.66 14.172 1 98.75 77 ALA B N 1
ATOM 1603 C CA . ALA B 1 77 ? 10.57 6.395 14.719 1 98.75 77 ALA B CA 1
ATOM 1604 C C . ALA B 1 77 ? 9.273 5.973 14.039 1 98.75 77 ALA B C 1
ATOM 1606 O O . ALA B 1 77 ? 9.078 4.789 13.734 1 98.75 77 ALA B O 1
ATOM 1607 N N . ARG B 1 78 ? 8.398 6.922 13.82 1 98.62 78 ARG B N 1
ATOM 1608 C CA . ARG B 1 78 ? 7.133 6.633 13.156 1 98.62 78 ARG B CA 1
ATOM 1609 C C . ARG B 1 78 ? 7.363 6.18 11.719 1 98.62 78 ARG B C 1
ATOM 1611 O O . ARG B 1 78 ? 6.695 5.262 11.242 1 98.62 78 ARG B O 1
ATOM 1618 N N . LEU B 1 79 ? 8.281 6.875 11.016 1 98.81 79 LEU B N 1
ATOM 1619 C CA . LEU B 1 79 ? 8.617 6.488 9.648 1 98.81 79 LEU B CA 1
ATOM 1620 C C . LEU B 1 79 ? 9.172 5.07 9.609 1 98.81 79 LEU B C 1
ATOM 1622 O O . LEU B 1 79 ? 8.805 4.277 8.742 1 98.81 79 LEU B O 1
ATOM 1626 N N . GLN B 1 80 ? 10.055 4.746 10.539 1 98.88 80 GLN B N 1
ATOM 1627 C CA . GLN B 1 80 ? 10.664 3.422 10.57 1 98.88 80 GLN B CA 1
ATOM 1628 C C . GLN B 1 80 ? 9.625 2.344 10.852 1 98.88 80 GLN B C 1
ATOM 1630 O O . GLN B 1 80 ? 9.617 1.293 10.211 1 98.88 80 GLN B O 1
ATOM 1635 N N . LYS B 1 81 ? 8.758 2.605 11.797 1 98.88 81 LYS B N 1
ATOM 1636 C CA . LYS B 1 81 ? 7.684 1.663 12.102 1 98.88 81 LYS B CA 1
ATOM 1637 C C . LYS B 1 81 ? 6.754 1.48 10.906 1 98.88 81 LYS B C 1
ATOM 1639 O O . LYS B 1 81 ? 6.375 0.356 10.578 1 98.88 81 LYS B O 1
ATOM 1644 N N . ALA B 1 82 ? 6.379 2.564 10.227 1 98.88 82 ALA B N 1
ATOM 1645 C CA . ALA B 1 82 ? 5.516 2.5 9.047 1 98.88 82 ALA B CA 1
ATOM 1646 C C . ALA B 1 82 ? 6.172 1.694 7.93 1 98.88 82 ALA B C 1
ATOM 1648 O O . ALA B 1 82 ? 5.512 0.898 7.262 1 98.88 82 ALA B O 1
ATOM 1649 N N . GLN B 1 83 ? 7.445 1.92 7.766 1 98.94 83 GLN B N 1
ATOM 1650 C CA . GLN B 1 83 ? 8.164 1.193 6.73 1 98.94 83 GLN B CA 1
ATOM 1651 C C . GLN B 1 83 ? 8.188 -0.304 7.02 1 98.94 83 GLN B C 1
ATOM 1653 O O . GLN B 1 83 ? 8.039 -1.12 6.105 1 98.94 83 GLN B O 1
ATOM 1658 N N . GLN B 1 84 ? 8.375 -0.659 8.258 1 98.88 84 GLN B N 1
ATOM 1659 C CA . GLN B 1 84 ? 8.391 -2.062 8.656 1 98.88 84 GLN B CA 1
ATOM 1660 C C . GLN B 1 84 ? 7.031 -2.715 8.422 1 98.88 84 GLN B C 1
ATOM 1662 O O . GLN B 1 84 ? 6.949 -3.811 7.859 1 98.88 84 GLN B O 1
ATOM 1667 N N . LEU B 1 85 ? 6.004 -2.068 8.875 1 98.88 85 LEU B N 1
ATOM 1668 C CA . LEU B 1 85 ? 4.652 -2.582 8.672 1 98.88 85 LEU B CA 1
ATOM 1669 C C . LEU B 1 85 ? 4.344 -2.715 7.18 1 98.88 85 LEU B C 1
ATOM 1671 O O . LEU B 1 85 ? 3.729 -3.695 6.758 1 98.88 85 LEU B O 1
ATOM 1675 N N . TRP B 1 86 ? 4.77 -1.752 6.402 1 98.94 86 TRP B N 1
ATOM 1676 C CA . TRP B 1 86 ? 4.543 -1.79 4.965 1 98.94 86 TRP B CA 1
ATOM 1677 C C . TRP B 1 86 ? 5.254 -2.979 4.328 1 98.94 86 TRP B C 1
ATOM 1679 O O . TRP B 1 86 ? 4.684 -3.678 3.49 1 98.94 86 TRP B O 1
ATOM 1689 N N . THR B 1 87 ? 6.496 -3.1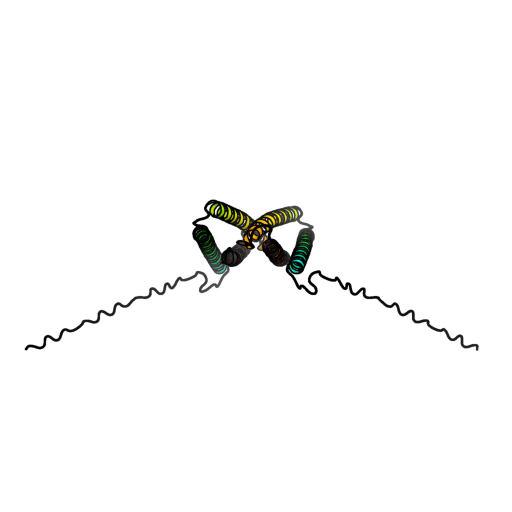7 4.742 1 98.94 87 THR B N 1
ATOM 1690 C CA . THR B 1 87 ? 7.266 -4.281 4.191 1 98.94 87 THR B CA 1
ATOM 1691 C C . THR B 1 87 ? 6.562 -5.609 4.457 1 98.94 87 THR B C 1
ATOM 1693 O O . THR B 1 87 ? 6.457 -6.449 3.564 1 98.94 87 THR B O 1
ATOM 1696 N N . GLN B 1 88 ? 6.078 -5.789 5.68 1 98.88 88 GLN B N 1
ATOM 1697 C CA . GLN B 1 88 ? 5.348 -7 6.035 1 98.88 88 GLN B CA 1
ATOM 1698 C C . GLN B 1 88 ? 4.074 -7.133 5.203 1 98.88 88 GLN B C 1
ATOM 1700 O O . GLN B 1 88 ? 3.732 -8.234 4.758 1 98.88 88 GLN B O 1
ATOM 1705 N N . SER B 1 89 ? 3.396 -6.051 4.996 1 98.88 89 SER B N 1
ATOM 1706 C CA . SER B 1 89 ? 2.17 -6.047 4.207 1 98.88 89 SER B CA 1
ATOM 1707 C C . SER B 1 89 ? 2.449 -6.387 2.748 1 98.88 89 SER B C 1
ATOM 1709 O O . SER B 1 89 ? 1.746 -7.199 2.148 1 98.88 89 SER B O 1
ATOM 1711 N N . ARG B 1 90 ? 3.463 -5.773 2.135 1 98.94 90 ARG B N 1
ATOM 1712 C CA . ARG B 1 90 ? 3.85 -6.059 0.757 1 98.94 90 ARG B CA 1
ATOM 1713 C C . ARG B 1 90 ? 4.129 -7.547 0.565 1 98.94 90 ARG B C 1
ATOM 1715 O O . ARG B 1 90 ? 3.646 -8.156 -0.39 1 98.94 90 ARG B O 1
ATOM 1722 N N . ASP B 1 91 ? 4.957 -8.07 1.505 1 98.88 91 ASP B N 1
ATOM 1723 C CA . ASP B 1 91 ? 5.359 -9.461 1.366 1 98.88 91 ASP B CA 1
ATOM 1724 C C . ASP B 1 91 ? 4.152 -10.391 1.479 1 98.88 91 ASP B C 1
ATOM 1726 O O . ASP B 1 91 ? 4.039 -11.367 0.73 1 98.88 91 ASP B O 1
ATOM 1730 N N . ALA B 1 92 ? 3.262 -10.102 2.416 1 98.88 92 ALA B N 1
ATOM 1731 C CA . ALA B 1 92 ? 2.062 -10.914 2.576 1 98.88 92 ALA B CA 1
ATOM 1732 C C . ALA B 1 92 ? 1.172 -10.828 1.341 1 98.88 92 ALA B C 1
ATOM 1734 O O . ALA B 1 92 ? 0.649 -11.844 0.872 1 98.88 92 ALA B O 1
ATOM 1735 N N . ASP B 1 93 ? 0.957 -9.648 0.791 1 98.81 93 ASP B N 1
ATOM 1736 C CA . ASP B 1 93 ? 0.146 -9.438 -0.404 1 98.81 93 ASP B CA 1
ATOM 1737 C C . ASP B 1 93 ? 0.736 -10.172 -1.606 1 98.81 93 ASP B C 1
ATOM 1739 O O . ASP B 1 93 ? 0.017 -10.852 -2.342 1 98.81 93 ASP B O 1
ATOM 1743 N N . CYS B 1 94 ? 2.037 -10.016 -1.773 1 98.88 94 CYS B N 1
ATOM 1744 C CA . CYS B 1 94 ? 2.641 -10.508 -3.004 1 98.88 94 CYS B CA 1
ATOM 1745 C C . CYS B 1 94 ? 2.83 -12.023 -2.947 1 98.88 94 CYS B C 1
ATOM 1747 O O . CYS B 1 94 ? 3.029 -12.664 -3.979 1 98.88 94 CYS B O 1
ATOM 1749 N N . ALA B 1 95 ? 2.742 -12.633 -1.751 1 98.5 95 ALA B N 1
ATOM 1750 C CA . ALA B 1 95 ? 2.721 -14.094 -1.655 1 98.5 95 ALA B CA 1
ATOM 1751 C C . ALA B 1 95 ? 1.411 -14.656 -2.199 1 98.5 95 ALA B C 1
ATOM 1753 O O . ALA B 1 95 ? 1.338 -15.836 -2.559 1 98.5 95 ALA B O 1
ATOM 1754 N N . ILE B 1 96 ? 0.362 -13.828 -2.293 1 98.31 96 ILE B N 1
ATOM 1755 C CA . ILE B 1 96 ? -0.96 -14.273 -2.719 1 98.31 96 ILE B CA 1
ATOM 1756 C C . ILE B 1 96 ? -1.189 -13.891 -4.18 1 98.31 96 ILE B C 1
ATOM 1758 O O . ILE B 1 96 ? -1.883 -14.602 -4.91 1 98.31 96 ILE B O 1
ATOM 1762 N N . ALA B 1 97 ? -0.626 -12.844 -4.664 1 97.81 97 ALA B N 1
ATOM 1763 C CA . ALA B 1 97 ? -0.896 -12.227 -5.961 1 97.81 97 ALA B CA 1
ATOM 1764 C C . ALA B 1 97 ? -0.693 -13.227 -7.094 1 97.81 97 ALA B C 1
ATOM 1766 O O . ALA B 1 97 ? -1.455 -13.242 -8.062 1 97.81 97 ALA B O 1
ATOM 1767 N N . PRO B 1 98 ? 0.302 -14.195 -7.008 1 97.5 98 PRO B N 1
ATOM 1768 C CA . PRO B 1 98 ? 0.528 -15.094 -8.141 1 97.5 98 PRO B CA 1
ATOM 1769 C C . PRO B 1 98 ? -0.474 -16.25 -8.188 1 97.5 98 PRO B C 1
ATOM 1771 O O . PRO B 1 98 ? -0.503 -17 -9.156 1 97.5 98 PRO B O 1
ATOM 1774 N N . LEU B 1 99 ? -1.286 -16.422 -7.098 1 95.88 99 LEU B N 1
ATOM 1775 C CA . LEU B 1 99 ? -2.262 -17.516 -7.098 1 95.88 99 LEU B CA 1
ATOM 1776 C C . LEU B 1 99 ? -3.336 -17.281 -8.156 1 95.88 99 LEU B C 1
ATOM 1778 O O . LEU B 1 99 ? -3.697 -16.125 -8.43 1 95.88 99 LEU B O 1
ATOM 1782 N N . PRO B 1 100 ? -3.693 -18.469 -8.898 1 93.5 100 PRO B N 1
ATOM 1783 C CA . PRO B 1 100 ? -3.545 -19.859 -8.461 1 93.5 100 PRO B CA 1
ATOM 1784 C C . PRO B 1 100 ? -2.342 -20.547 -9.094 1 93.5 100 PRO B C 1
ATOM 1786 O O . PRO B 1 100 ? -2.275 -21.781 -9.125 1 93.5 100 PRO B O 1
ATOM 1789 N N . ALA B 1 101 ? -1.342 -19.734 -9.703 1 95.19 101 ALA B N 1
ATOM 1790 C CA . ALA B 1 101 ? -0.124 -20.406 -10.156 1 95.19 101 ALA B CA 1
ATOM 1791 C C . ALA B 1 101 ? 0.479 -21.266 -9.047 1 95.19 101 ALA B C 1
ATOM 1793 O O . ALA B 1 101 ? 0.44 -20.891 -7.871 1 95.19 101 ALA B O 1
ATOM 1794 N N . LYS B 1 102 ? 1.094 -22.469 -9.367 1 95.38 102 LYS B N 1
ATOM 1795 C CA . LYS B 1 102 ? 1.69 -23.359 -8.375 1 95.38 102 LYS B CA 1
ATOM 1796 C C . LYS B 1 102 ? 2.838 -22.672 -7.641 1 95.38 102 LYS B C 1
ATOM 1798 O O . LYS B 1 102 ? 3.768 -22.156 -8.273 1 95.38 102 LYS B O 1
ATOM 1803 N N . VAL B 1 103 ? 2.711 -22.672 -6.324 1 95.69 103 VAL B N 1
ATOM 1804 C CA . VAL B 1 103 ? 3.756 -22.062 -5.508 1 95.69 103 VAL B CA 1
ATOM 1805 C C . VAL B 1 103 ? 5.109 -22.672 -5.863 1 95.69 103 VAL B C 1
ATOM 1807 O O . VAL B 1 103 ? 5.242 -23.891 -5.953 1 95.69 103 VAL B O 1
ATOM 1810 N N . GLY B 1 104 ? 6.094 -21.75 -6.148 1 96.19 104 GLY B N 1
ATOM 1811 C CA . GLY B 1 104 ? 7.434 -22.219 -6.473 1 96.19 104 GLY B CA 1
ATOM 1812 C C . GLY B 1 104 ? 7.664 -22.391 -7.961 1 96.19 104 GLY B C 1
ATOM 1813 O O . GLY B 1 104 ? 8.805 -22.5 -8.406 1 96.19 104 GLY B O 1
ATOM 1814 N N . SER B 1 105 ? 6.59 -22.5 -8.883 1 97.31 105 SER B N 1
ATOM 1815 C CA . SER B 1 105 ? 6.75 -22.594 -10.328 1 97.31 105 SER B CA 1
ATOM 1816 C C . SER B 1 105 ? 7.398 -21.328 -10.891 1 97.31 105 SER B C 1
ATOM 1818 O O . SER B 1 105 ? 7.496 -20.312 -10.203 1 97.31 105 SER B O 1
ATOM 1820 N N . LYS B 1 106 ? 7.898 -21.469 -12.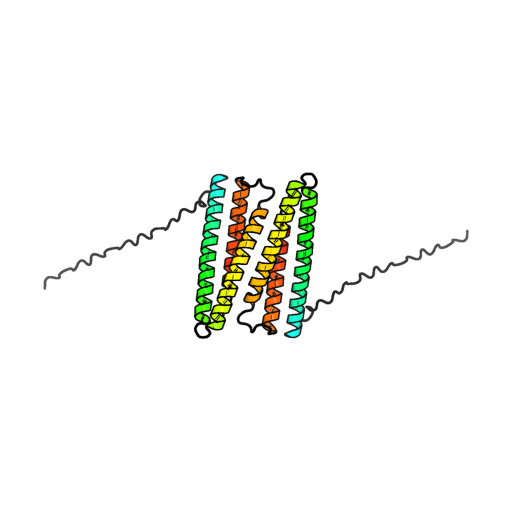055 1 97.19 106 LYS B N 1
ATOM 1821 C CA . LYS B 1 106 ? 8.5 -20.312 -12.727 1 97.19 106 LYS B CA 1
ATOM 1822 C C . LYS B 1 106 ? 7.5 -19.172 -12.867 1 97.19 106 LYS B C 1
ATOM 1824 O O . LYS B 1 106 ? 7.82 -18.016 -12.578 1 97.19 106 LYS B O 1
ATOM 1829 N N . GLN B 1 107 ? 6.328 -19.453 -13.312 1 96.94 107 GLN B N 1
ATOM 1830 C CA . GLN B 1 107 ? 5.293 -18.438 -13.461 1 96.94 107 GLN B CA 1
ATOM 1831 C C . GLN B 1 107 ? 4.98 -17.766 -12.125 1 96.94 107 GLN B C 1
ATOM 1833 O O . GLN B 1 107 ? 4.848 -16.547 -12.055 1 96.94 107 GLN B O 1
ATOM 1838 N N . TYR B 1 108 ? 4.852 -18.578 -11.008 1 97.88 108 TYR B N 1
ATOM 1839 C CA . TYR B 1 108 ? 4.637 -18.031 -9.672 1 97.88 108 TYR B CA 1
ATOM 1840 C C . TYR B 1 108 ? 5.734 -17.031 -9.312 1 97.88 108 TYR B C 1
ATOM 1842 O O . TYR B 1 108 ? 5.445 -15.922 -8.852 1 97.88 108 TYR B O 1
ATOM 1850 N N . ASN B 1 109 ? 6.949 -17.406 -9.547 1 98.56 109 ASN B N 1
ATOM 1851 C CA . ASN B 1 109 ? 8.078 -16.578 -9.141 1 98.56 109 ASN B CA 1
ATOM 1852 C C . ASN B 1 109 ? 8.18 -15.312 -9.992 1 98.56 109 ASN B C 1
ATOM 1854 O O . ASN B 1 109 ? 8.578 -14.258 -9.5 1 98.56 109 ASN B O 1
ATOM 1858 N N . ILE B 1 110 ? 7.84 -15.398 -11.273 1 98.19 110 ILE B N 1
ATOM 1859 C CA . ILE B 1 110 ? 7.801 -14.227 -12.133 1 98.19 110 ILE B CA 1
ATOM 1860 C C . ILE B 1 110 ? 6.766 -13.234 -11.609 1 98.19 110 ILE B C 1
ATOM 1862 O O . ILE B 1 110 ? 7.07 -12.055 -11.406 1 98.19 110 ILE B O 1
ATOM 1866 N N . ASP B 1 111 ? 5.578 -13.688 -11.289 1 98 111 ASP B N 1
ATOM 1867 C CA . ASP B 1 111 ? 4.496 -12.828 -10.812 1 98 111 ASP B CA 1
ATOM 1868 C C . ASP B 1 111 ? 4.809 -12.258 -9.43 1 98 111 ASP B C 1
ATOM 1870 O O . ASP B 1 111 ? 4.469 -11.109 -9.133 1 98 111 ASP B O 1
ATOM 1874 N N . LEU B 1 112 ? 5.441 -13.102 -8.57 1 98.69 112 LEU B N 1
ATOM 1875 C CA . LEU B 1 112 ? 5.883 -12.641 -7.254 1 98.69 112 LEU B CA 1
ATOM 1876 C C . LEU B 1 112 ? 6.82 -11.445 -7.375 1 98.69 112 LEU B C 1
ATOM 1878 O O . LEU B 1 112 ? 6.602 -10.414 -6.75 1 98.69 112 LEU B O 1
ATOM 1882 N N . ASN B 1 113 ? 7.797 -11.633 -8.203 1 98.81 113 ASN B N 1
ATOM 1883 C CA . ASN B 1 113 ? 8.789 -10.57 -8.375 1 98.81 113 ASN B CA 1
ATOM 1884 C C . ASN B 1 113 ? 8.172 -9.328 -9 1 98.81 113 ASN B C 1
ATOM 1886 O O . ASN B 1 113 ? 8.516 -8.203 -8.625 1 98.81 113 ASN B O 1
ATOM 1890 N N . ASP B 1 114 ? 7.273 -9.484 -9.945 1 98.44 114 ASP B N 1
ATOM 1891 C CA . ASP B 1 114 ? 6.594 -8.352 -10.562 1 98.44 114 ASP B CA 1
ATOM 1892 C C . ASP B 1 114 ? 5.766 -7.582 -9.531 1 98.44 114 ASP B C 1
ATOM 1894 O O . ASP B 1 114 ? 5.758 -6.352 -9.531 1 98.44 114 ASP B O 1
ATOM 1898 N N . CYS B 1 115 ? 5.094 -8.312 -8.68 1 98.81 115 CYS B N 1
ATOM 1899 C CA . CYS B 1 115 ? 4.305 -7.707 -7.613 1 98.81 115 CYS B CA 1
ATOM 1900 C C . CYS B 1 115 ? 5.188 -6.918 -6.656 1 98.81 115 CYS B C 1
ATOM 1902 O O . CYS B 1 115 ? 4.898 -5.758 -6.348 1 98.81 115 CYS B O 1
ATOM 1904 N N . LEU B 1 116 ? 6.246 -7.551 -6.203 1 98.94 116 LEU B N 1
ATOM 1905 C CA . LEU B 1 116 ? 7.164 -6.898 -5.281 1 98.94 116 LEU B CA 1
ATOM 1906 C C . LEU B 1 116 ? 7.738 -5.625 -5.891 1 98.94 116 LEU B C 1
ATOM 1908 O O . LEU B 1 116 ? 7.789 -4.582 -5.234 1 98.94 116 LEU B O 1
ATOM 1912 N N . ALA B 1 117 ? 8.148 -5.715 -7.152 1 98.88 117 ALA B N 1
ATOM 1913 C CA . ALA B 1 117 ? 8.711 -4.555 -7.832 1 98.88 117 ALA B CA 1
ATOM 1914 C C . ALA B 1 117 ? 7.695 -3.424 -7.938 1 98.88 117 ALA B C 1
ATOM 1916 O O . ALA B 1 117 ? 8.008 -2.27 -7.633 1 98.88 117 ALA B O 1
ATOM 1917 N N . SER B 1 118 ? 6.52 -3.764 -8.352 1 98.69 118 SER B N 1
ATOM 1918 C CA . SER B 1 118 ? 5.473 -2.766 -8.539 1 98.69 118 SER B CA 1
ATOM 1919 C C . SER B 1 118 ? 5.133 -2.062 -7.227 1 98.69 118 SER B C 1
ATOM 1921 O O . SER B 1 118 ? 5.035 -0.835 -7.184 1 98.69 118 SER B O 1
ATOM 1923 N N . LYS B 1 119 ? 4.973 -2.795 -6.16 1 98.88 119 LYS B N 1
ATOM 1924 C CA . LYS B 1 119 ? 4.637 -2.207 -4.867 1 98.88 119 LYS B CA 1
ATOM 1925 C C . LYS B 1 119 ? 5.789 -1.361 -4.332 1 98.88 119 LYS B C 1
ATOM 1927 O O . LYS B 1 119 ? 5.566 -0.3 -3.746 1 98.88 119 LYS B O 1
ATOM 1932 N N . SER B 1 120 ? 6.996 -1.847 -4.52 1 98.94 120 SER B N 1
ATOM 1933 C CA . SER B 1 120 ? 8.141 -1.058 -4.082 1 98.94 120 SER B CA 1
ATOM 1934 C C . SER B 1 120 ? 8.227 0.263 -4.84 1 98.94 120 SER B C 1
ATOM 1936 O O . SER B 1 120 ? 8.539 1.303 -4.254 1 98.94 120 SER B O 1
ATOM 1938 N N . ASP B 1 121 ? 7.941 0.234 -6.148 1 98.69 121 ASP B N 1
ATOM 1939 C CA . ASP B 1 121 ? 7.953 1.452 -6.953 1 98.69 121 ASP B CA 1
ATOM 1940 C C . ASP B 1 121 ? 6.883 2.432 -6.48 1 98.69 121 ASP B C 1
ATOM 1942 O O . ASP B 1 121 ? 7.145 3.629 -6.344 1 98.69 121 ASP B O 1
ATOM 1946 N N . GLU B 1 122 ? 5.746 1.946 -6.25 1 98.25 122 GLU B N 1
ATOM 1947 C CA . GLU B 1 122 ? 4.648 2.775 -5.758 1 98.25 122 GLU B CA 1
ATOM 1948 C C . GLU B 1 122 ? 4.992 3.398 -4.406 1 98.25 122 GLU B C 1
ATOM 1950 O O . GLU B 1 122 ? 4.699 4.574 -4.168 1 98.25 122 GLU B O 1
ATOM 1955 N N . ARG B 1 123 ? 5.586 2.594 -3.594 1 98.75 123 ARG B N 1
ATOM 1956 C CA . ARG B 1 123 ? 5.945 3.109 -2.275 1 98.75 123 ARG B CA 1
ATOM 1957 C C . ARG B 1 123 ? 7.012 4.191 -2.385 1 98.75 123 ARG B C 1
ATOM 1959 O O . ARG B 1 123 ? 6.984 5.176 -1.642 1 98.75 123 ARG B O 1
ATOM 1966 N N . SER B 1 124 ? 7.941 3.963 -3.254 1 98.62 124 SER B N 1
ATOM 1967 C CA . SER B 1 124 ? 8.961 4.984 -3.457 1 98.62 124 SER B CA 1
ATOM 1968 C C . SER B 1 124 ? 8.328 6.344 -3.758 1 98.62 124 SER B C 1
ATOM 1970 O O . SER B 1 124 ? 8.742 7.363 -3.203 1 98.62 124 SER B O 1
ATOM 1972 N N . GLU B 1 125 ? 7.352 6.316 -4.602 1 97.12 125 GLU B N 1
ATOM 1973 C CA . GLU B 1 125 ? 6.652 7.555 -4.938 1 97.12 125 GLU B CA 1
ATOM 1974 C C . GLU B 1 125 ? 5.949 8.141 -3.719 1 97.12 125 GLU B C 1
ATOM 1976 O O . GLU B 1 125 ? 5.98 9.352 -3.5 1 97.12 125 GLU B O 1
ATOM 1981 N N . PHE B 1 126 ? 5.32 7.34 -2.932 1 98.5 126 PHE B N 1
ATOM 1982 C CA . PHE B 1 126 ? 4.641 7.773 -1.717 1 98.5 126 PHE B CA 1
ATOM 1983 C C . PHE B 1 126 ? 5.625 8.43 -0.752 1 98.5 126 PHE B C 1
ATOM 1985 O O . PHE B 1 126 ? 5.367 9.516 -0.242 1 98.5 126 PHE B O 1
ATOM 1992 N N . LEU B 1 127 ? 6.793 7.766 -0.56 1 98.38 127 LEU B N 1
ATOM 1993 C CA . LEU B 1 127 ? 7.793 8.281 0.37 1 98.38 127 LEU B CA 1
ATOM 1994 C C . LEU B 1 127 ? 8.312 9.641 -0.092 1 98.38 127 LEU B C 1
ATOM 1996 O O . LEU B 1 127 ? 8.586 10.516 0.731 1 98.38 127 LEU B O 1
ATOM 2000 N N . GLU B 1 128 ? 8.43 9.812 -1.392 1 96 128 GLU B N 1
ATOM 2001 C CA . GLU B 1 128 ? 8.898 11.086 -1.937 1 96 128 GLU B CA 1
ATOM 2002 C C . GLU B 1 128 ? 7.902 12.203 -1.655 1 96 128 GLU B C 1
ATOM 2004 O O . GLU B 1 128 ? 8.289 13.375 -1.562 1 96 128 GLU B O 1
ATOM 2009 N N . SER B 1 129 ? 6.652 11.844 -1.508 1 95.38 129 SER B N 1
ATOM 2010 C CA . SER B 1 129 ? 5.613 12.852 -1.314 1 95.38 129 SER B CA 1
ATOM 2011 C C . SER B 1 129 ? 5.516 13.273 0.148 1 95.38 129 SER B C 1
ATOM 2013 O O . SER B 1 129 ? 4.879 14.273 0.468 1 95.38 129 SER B O 1
ATOM 2015 N N . LEU B 1 130 ? 6.137 12.57 1.071 1 96.75 130 LEU B N 1
ATOM 2016 C CA . LEU B 1 130 ? 6.016 12.828 2.502 1 96.75 130 LEU B CA 1
ATOM 2017 C C . LEU B 1 130 ? 6.914 13.984 2.922 1 96.75 130 LEU B C 1
ATOM 2019 O O . LEU B 1 130 ? 8.031 14.125 2.418 1 96.75 130 LEU B O 1
ATOM 2023 N N . LEU B 1 131 ? 6.348 14.828 3.869 1 93.94 131 LEU B N 1
ATOM 2024 C CA . LEU B 1 131 ? 7.105 15.852 4.574 1 93.94 131 LEU B CA 1
ATOM 2025 C C . LEU B 1 131 ? 7.773 16.812 3.588 1 93.94 131 LEU B C 1
ATOM 2027 O O . LEU B 1 131 ? 8.969 17.094 3.705 1 93.94 131 LEU B O 1
ATOM 2031 N N . GLN B 1 132 ? 6.848 17.125 2.504 1 83.38 132 GLN B N 1
ATOM 2032 C CA . GLN B 1 132 ? 7.312 18.141 1.561 1 83.38 132 GLN B CA 1
ATOM 2033 C C . GLN B 1 132 ? 7.074 19.547 2.1 1 83.38 132 GLN B C 1
ATOM 2035 O O . GLN B 1 132 ? 6.051 19.797 2.738 1 83.38 132 GLN B O 1
ATOM 2040 N N . GLU B 1 133 ? 8.133 20.406 2.25 1 66.75 133 GLU B N 1
ATOM 2041 C CA . GLU B 1 133 ? 8.016 21.781 2.697 1 66.75 133 GLU B CA 1
ATOM 2042 C C . GLU B 1 133 ? 7.613 22.703 1.549 1 66.75 133 GLU B C 1
ATOM 2044 O O . GLU B 1 133 ? 7.902 22.422 0.386 1 66.75 133 GLU B O 1
#

Sequence (266 aa):
MKSIFLALALVSVGVHAAEDTDNSPCDAVADDQQTLECATYNKNTADQLLKDNFQALLDRVTSQYASKKAEQTDITARLQKAQQLWTQSRDADCAIAPLPAKVGSKQYNIDLNDCLASKSDERSEFLESLLQEMKSIFLALALVSVGVHAAEDTDNSPCDAVADDQQTLECATYNKNTADQLLKDNFQALLDRVTSQYASKKAEQTDITARLQKAQQLWTQSRDADCAIAPLPAKVGSKQYNIDLNDCLASKSDERSEFLESLLQE

Nearest PDB structures (foldseek):
  3gi7-assembly1_A  TM=9.204E-01  e=1.855E-05  Pseudomonas putida KT2440
  3gi7-assembly1_A  TM=9.481E-01  e=2.588E-05  Pseudomonas putida KT2440

pLDDT: mean 87.82, std 19.62, range [30.81, 98.94]

Secondary structure (DSSP, 8-state):
----------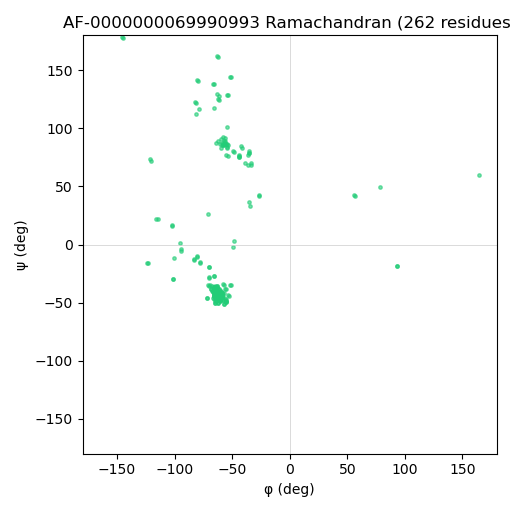--------------TTTT--SHHHHHHHHHHHHHHHHHHHHHHHHHHHHHHHHHTTT-HHHHHHHHHHHHHHHHHHHHHHHHHHHHTTTTSPTTSHHHHHHHHHHHHHHHHHHHHHHHHTT--/------------------------TTTT--SHHHHHHHHHHHHHHHHHHHHHHHHHHHHHHHHHTTT-HHHHHHHHHHHHHHHHHHHHHHHHHHHHTTTTSPTTSHHHHHHHHHHHHHHHHHHHHHHHHTT--

Foldseek 3Di:
DPPPPPPPPPPPPPPPPPPVVVVQLVPDQDDLVSLLSNLQSLLVVLQVLLVVLLVVLLVVLCVVCVVPVVVNVVVNVVSVVVVVVLVVVLLVVLQPQQPPPPPPDSSSSSSSSNSSSVSSNVVSVVSNVPPDD/DPPPPPPPPPPPPPPPPPPVVVVQLQPPDDDLVSLLSNLQSLLVVLQVLLVVLLVVLLVVLCVVCVVPVVVNVVVNVVSVVVVVVLVVVLLVVLQPQQPPPPPPDSSSSSSSSNSSSVSSNVVSVVSNVPPDD

Solvent-accessible surface area (backbone atoms only — not comparable to full-atom values): 14606 Å² total; per-residue (Å²): 136,83,80,76,79,77,78,77,77,79,76,76,75,75,74,71,69,69,69,76,68,71,79,52,64,58,79,72,61,82,48,70,67,37,43,35,49,24,24,46,48,47,22,53,52,24,47,50,50,27,53,51,45,51,50,51,44,53,50,48,46,49,65,76,26,62,90,39,59,69,59,33,52,49,52,50,52,48,52,52,51,22,50,52,35,37,52,54,16,52,53,43,44,28,71,48,55,31,35,85,46,55,84,84,37,69,67,19,51,29,41,28,24,45,41,49,17,52,54,30,46,54,47,34,54,53,51,68,63,43,66,67,130,134,82,78,75,78,76,76,76,77,78,77,76,75,74,76,71,69,69,67,76,69,72,78,52,62,60,64,80,61,81,49,70,68,37,44,35,49,22,24,48,51,48,22,53,51,24,49,49,51,27,55,50,44,51,50,52,44,54,51,48,45,48,64,78,25,62,92,39,59,70,59,32,52,50,52,50,52,49,50,52,51,23,51,51,34,37,53,55,14,51,53,43,45,28,70,48,55,30,36,85,45,54,85,84,37,68,68,19,50,27,41,27,25,44,43,49,16,52,54,30,47,53,45,33,55,54,51,67,62,43,66,67,130